Protein AF-A0A6C0LX83-F1 (afdb_monomer_lite)

Sequence (212 aa):
MYFLPLCGLIFYNLIQHELELRYDKKISNNYSSGIHIIFTIIIYILNNYNNELADNLFILNSTGYFINDLLFLIKNREIKLIKIILVYHHLFSTIYIINKPNNGYVPAVLFWAEISNIPSNVVYHYIKTPNKTSFQRNIQSFCEKIQFAVYSVLRIFYITYLSYNEYNLDKTLLQEKLFMTLYPLIAMGWLYSYVLLKKNCMSKYNDTVKCD

Structure (mmCIF, N/CA/C/O backbone):
data_AF-A0A6C0LX83-F1
#
_entry.id   AF-A0A6C0LX83-F1
#
loop_
_atom_site.group_PDB
_atom_site.id
_atom_site.type_symbol
_atom_site.label_atom_id
_atom_site.label_alt_id
_atom_site.label_comp_id
_atom_site.label_asym_id
_atom_site.label_entity_id
_atom_site.label_seq_id
_atom_site.pdbx_PDB_ins_code
_atom_site.Cartn_x
_atom_site.Cartn_y
_atom_site.Cartn_z
_atom_site.occupancy
_atom_site.B_iso_or_equiv
_atom_site.auth_seq_id
_atom_site.auth_comp_id
_atom_site.auth_asym_id
_atom_site.auth_atom_id
_atom_site.pdbx_PDB_model_num
ATOM 1 N N . MET A 1 1 ? 20.759 -2.978 -4.962 1.00 64.19 1 MET A N 1
ATOM 2 C CA . MET A 1 1 ? 19.289 -3.005 -4.784 1.00 64.19 1 MET A CA 1
ATOM 3 C C . MET A 1 1 ? 18.827 -3.914 -3.633 1.00 64.19 1 MET A C 1
ATOM 5 O O . MET A 1 1 ? 18.064 -3.442 -2.805 1.00 64.19 1 MET A O 1
ATOM 9 N N . TYR A 1 2 ? 19.314 -5.159 -3.491 1.00 74.44 2 TYR A N 1
ATOM 10 C CA . TYR A 1 2 ? 18.815 -6.128 -2.484 1.00 74.44 2 TYR A CA 1
ATOM 11 C C . TYR A 1 2 ? 18.916 -5.728 -0.999 1.00 74.44 2 TYR A C 1
ATOM 13 O O . TYR A 1 2 ? 18.180 -6.269 -0.181 1.00 74.44 2 TYR A O 1
ATOM 21 N N . PHE A 1 3 ? 19.781 -4.776 -0.636 1.00 91.62 3 PHE A N 1
ATOM 22 C CA . PHE A 1 3 ? 19.856 -4.259 0.737 1.00 91.62 3 PHE A CA 1
ATOM 23 C C . PHE A 1 3 ? 18.770 -3.219 1.061 1.00 91.62 3 PHE A C 1
ATOM 25 O O . PHE A 1 3 ? 18.476 -3.000 2.233 1.00 91.62 3 PHE A O 1
ATOM 32 N N . LEU A 1 4 ? 18.139 -2.599 0.054 1.00 95.00 4 LEU A N 1
ATOM 33 C CA . LEU A 1 4 ? 17.145 -1.539 0.268 1.00 95.00 4 LEU A CA 1
ATOM 34 C C . LEU A 1 4 ? 15.907 -2.018 1.044 1.00 95.00 4 LEU A C 1
ATOM 36 O O . LEU A 1 4 ? 15.524 -1.317 1.982 1.00 95.00 4 LEU A O 1
ATOM 40 N N . PRO A 1 5 ? 15.320 -3.201 0.756 1.00 95.69 5 PRO A N 1
ATOM 41 C CA . PRO A 1 5 ? 14.221 -3.724 1.565 1.00 95.69 5 PRO A CA 1
ATOM 42 C C . PRO A 1 5 ? 14.598 -3.942 3.032 1.00 95.69 5 PRO A C 1
ATOM 44 O O . PRO A 1 5 ? 13.785 -3.684 3.915 1.00 95.69 5 PRO A O 1
ATOM 47 N N . LEU A 1 6 ? 15.838 -4.364 3.314 1.00 95.62 6 LEU A N 1
ATOM 48 C CA . LEU A 1 6 ? 16.320 -4.549 4.686 1.00 95.62 6 LEU A CA 1
ATOM 49 C C . LEU A 1 6 ? 16.471 -3.206 5.414 1.00 95.62 6 LEU A C 1
ATOM 51 O O . LEU A 1 6 ? 16.029 -3.078 6.553 1.00 95.62 6 LEU A O 1
ATOM 55 N N . CYS A 1 7 ? 17.038 -2.192 4.757 1.00 97.12 7 CYS A N 1
ATOM 56 C CA . CYS A 1 7 ? 17.113 -0.840 5.316 1.00 97.12 7 CYS A CA 1
ATOM 57 C C . CYS A 1 7 ? 15.716 -0.265 5.584 1.00 97.12 7 CYS A C 1
ATOM 59 O O . CYS A 1 7 ? 15.471 0.289 6.655 1.00 97.12 7 CYS A O 1
ATOM 61 N N . GLY A 1 8 ? 14.787 -0.447 4.642 1.00 97.50 8 GLY A N 1
ATOM 62 C CA . GLY A 1 8 ? 13.391 -0.053 4.804 1.00 97.50 8 GLY A CA 1
ATOM 63 C C . GLY A 1 8 ? 12.722 -0.771 5.975 1.00 97.50 8 GLY A C 1
ATOM 64 O O . GLY A 1 8 ? 12.038 -0.141 6.775 1.00 97.50 8 GLY A O 1
ATOM 65 N N . LEU A 1 9 ? 12.963 -2.075 6.131 1.00 97.06 9 LEU A N 1
ATOM 66 C CA . LEU A 1 9 ? 12.453 -2.852 7.259 1.00 97.06 9 LEU A CA 1
ATOM 67 C C . LEU A 1 9 ? 12.973 -2.320 8.601 1.00 97.06 9 LEU A C 1
ATOM 69 O O . LEU A 1 9 ? 12.205 -2.209 9.555 1.00 97.06 9 LEU A O 1
ATOM 73 N N . ILE A 1 10 ? 14.265 -1.998 8.699 1.00 97.56 10 ILE A N 1
ATOM 74 C CA . ILE A 1 10 ? 14.845 -1.416 9.919 1.00 97.56 10 ILE A CA 1
ATOM 75 C C . ILE A 1 10 ? 14.173 -0.073 10.222 1.00 97.56 10 ILE A C 1
ATOM 77 O O . ILE A 1 10 ? 13.733 0.150 11.348 1.00 97.56 10 ILE A O 1
ATOM 81 N N . PHE A 1 11 ? 14.028 0.785 9.212 1.00 97.81 11 PHE A N 1
ATOM 82 C CA . PHE A 1 11 ? 13.366 2.081 9.342 1.00 97.81 11 PHE A CA 1
ATOM 83 C C . PHE A 1 11 ? 11.922 1.955 9.857 1.00 97.81 11 PHE A C 1
ATOM 85 O O . PHE A 1 11 ? 11.560 2.601 10.842 1.00 97.81 11 PHE A O 1
ATOM 92 N N . TYR A 1 12 ? 11.115 1.075 9.259 1.00 97.94 12 TYR A N 1
ATOM 93 C CA . TYR A 1 12 ? 9.731 0.865 9.690 1.00 97.94 12 TYR A CA 1
ATOM 94 C C . TYR A 1 12 ? 9.610 0.184 11.054 1.00 97.94 12 TYR A C 1
ATOM 96 O O . TYR A 1 12 ? 8.682 0.503 11.795 1.00 97.94 12 TYR A O 1
ATOM 104 N N . ASN A 1 13 ? 10.549 -0.686 11.437 1.00 9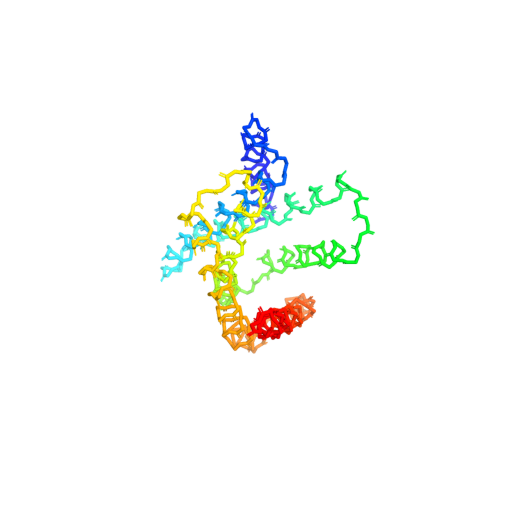6.44 13 ASN A N 1
ATOM 105 C CA . ASN A 1 13 ? 10.589 -1.231 12.796 1.00 96.44 13 ASN A CA 1
ATOM 106 C C . ASN A 1 13 ? 10.863 -0.143 13.842 1.00 96.44 13 ASN A C 1
ATOM 108 O O . ASN A 1 13 ? 10.233 -0.153 14.897 1.00 96.44 13 ASN A O 1
ATOM 112 N N . LEU A 1 14 ? 11.769 0.800 13.557 1.00 97.44 14 LEU A N 1
ATOM 113 C CA . LEU A 1 14 ? 12.042 1.930 14.452 1.00 97.44 14 LEU A CA 1
ATOM 114 C C . LEU A 1 14 ? 10.813 2.836 14.589 1.00 97.44 14 LEU A C 1
ATOM 116 O O . LEU A 1 14 ? 10.419 3.160 15.707 1.00 97.44 14 LEU A O 1
ATOM 120 N N . ILE A 1 15 ? 10.157 3.175 13.472 1.00 97.50 15 ILE A N 1
ATOM 121 C CA . ILE A 1 15 ? 8.888 3.922 13.490 1.00 97.50 15 ILE A CA 1
ATOM 122 C C . ILE A 1 15 ? 7.840 3.182 14.322 1.00 97.50 15 ILE A C 1
ATOM 124 O O . ILE A 1 15 ? 7.205 3.778 15.189 1.00 97.50 15 ILE A O 1
ATOM 128 N N . GLN A 1 16 ? 7.657 1.884 14.072 1.00 95.88 16 GLN A N 1
ATOM 129 C CA . GLN A 1 16 ? 6.672 1.076 14.782 1.00 95.88 16 GLN A CA 1
ATOM 130 C C . GLN A 1 16 ? 6.959 1.053 16.286 1.00 95.88 16 GLN A C 1
ATOM 132 O O . GLN A 1 16 ? 6.031 1.221 17.075 1.00 95.88 16 GLN A O 1
ATOM 137 N N . HIS A 1 17 ? 8.224 0.890 16.681 1.00 95.94 17 HIS A N 1
ATOM 138 C CA . HIS A 1 17 ? 8.638 0.922 18.080 1.00 95.94 17 HIS A CA 1
ATOM 139 C C . HIS A 1 17 ? 8.261 2.251 18.744 1.00 95.94 17 HIS A C 1
ATOM 141 O O . HIS A 1 17 ? 7.565 2.246 19.756 1.00 95.94 17 HIS A O 1
ATOM 147 N N . GLU A 1 18 ? 8.626 3.381 18.134 1.00 97.75 18 GLU A N 1
ATOM 148 C CA . GLU A 1 18 ? 8.305 4.717 18.652 1.00 97.75 18 GLU A CA 1
ATOM 149 C C . GLU A 1 18 ? 6.796 4.974 18.765 1.00 97.75 18 GLU A C 1
ATOM 151 O O . GLU A 1 18 ? 6.327 5.600 19.721 1.00 97.75 18 GLU A O 1
ATOM 156 N N . LEU A 1 19 ? 6.006 4.476 17.810 1.00 97.00 19 LEU A N 1
ATOM 157 C CA . LEU A 1 19 ? 4.549 4.591 17.851 1.00 97.00 19 LEU A CA 1
ATOM 158 C C . LEU A 1 19 ? 3.943 3.727 18.965 1.00 97.00 19 LEU A C 1
ATOM 160 O O . LEU A 1 19 ? 3.051 4.189 19.675 1.00 97.00 19 LEU A O 1
ATOM 164 N N . GLU A 1 20 ? 4.423 2.495 19.150 1.00 95.75 20 GLU A N 1
ATOM 165 C CA . GLU A 1 20 ? 3.966 1.579 20.207 1.00 95.75 20 GLU A CA 1
ATOM 166 C C . GLU A 1 20 ? 4.310 2.051 21.627 1.00 95.75 20 GLU A C 1
ATOM 168 O O . GLU A 1 20 ? 3.631 1.648 22.570 1.00 95.75 20 GLU A O 1
ATOM 173 N N . LEU A 1 21 ? 5.285 2.952 21.800 1.00 96.88 21 LEU A N 1
ATOM 174 C CA . LEU A 1 21 ? 5.527 3.617 23.089 1.00 96.88 21 LEU A CA 1
ATOM 175 C C . LEU A 1 21 ? 4.397 4.583 23.488 1.00 96.88 21 LEU A C 1
ATOM 177 O O . LEU A 1 21 ? 4.271 4.927 24.662 1.00 96.88 21 LEU A O 1
ATOM 181 N N . ARG A 1 22 ? 3.592 5.051 22.524 1.00 96.06 22 ARG A N 1
ATOM 182 C CA . ARG A 1 22 ? 2.597 6.124 22.722 1.00 96.06 22 ARG A CA 1
ATOM 183 C C . ARG A 1 22 ? 1.162 5.682 22.470 1.00 96.06 22 ARG A C 1
ATOM 185 O O . ARG A 1 22 ? 0.237 6.264 23.032 1.00 96.06 22 ARG A O 1
ATOM 192 N N . TYR A 1 23 ? 0.972 4.689 21.610 1.00 94.88 23 TYR A N 1
ATOM 193 C CA . TYR A 1 23 ? -0.334 4.249 21.143 1.00 94.88 23 TYR A CA 1
ATOM 194 C C . TYR A 1 23 ? -0.474 2.731 21.232 1.00 94.88 23 TYR A C 1
ATOM 196 O O . TYR A 1 23 ? 0.506 1.987 21.264 1.00 94.88 23 TYR A O 1
ATOM 204 N N . ASP A 1 24 ? -1.719 2.253 21.246 1.00 93.31 24 ASP A N 1
ATOM 205 C CA . ASP A 1 24 ? -1.968 0.821 21.143 1.00 93.31 24 ASP A CA 1
ATOM 206 C C . ASP A 1 24 ? -1.508 0.272 19.782 1.00 93.31 24 ASP A C 1
ATOM 208 O O . ASP A 1 24 ? -1.503 0.973 18.770 1.00 93.31 24 ASP A O 1
ATOM 212 N N . LYS A 1 25 ? -1.193 -1.028 19.740 1.00 91.69 25 LYS A N 1
ATOM 213 C CA . LYS A 1 25 ? -0.665 -1.708 18.544 1.00 91.69 25 LYS A CA 1
ATOM 214 C C . LYS A 1 25 ? -1.488 -1.469 17.275 1.00 91.69 25 LYS A C 1
ATOM 216 O O . LYS A 1 25 ? -0.933 -1.400 16.182 1.00 91.69 25 LYS A O 1
ATOM 221 N N . LYS A 1 26 ? -2.817 -1.382 17.391 1.00 90.69 26 LYS A N 1
ATOM 222 C CA . LYS A 1 26 ? -3.717 -1.215 16.243 1.00 90.69 26 LYS A CA 1
ATOM 223 C C . LYS A 1 26 ? -3.655 0.209 15.697 1.00 90.69 26 LYS A C 1
ATOM 225 O O . LYS A 1 26 ? -3.685 0.371 14.480 1.00 90.69 26 LYS A O 1
ATOM 230 N N . ILE A 1 27 ? -3.582 1.212 16.568 1.00 93.62 27 ILE A N 1
ATOM 231 C CA . ILE A 1 27 ? -3.375 2.611 16.177 1.00 93.62 27 ILE A CA 1
ATOM 232 C C . ILE A 1 27 ? -1.961 2.823 15.638 1.00 93.62 27 ILE A C 1
ATOM 234 O O . ILE A 1 27 ? -1.816 3.452 14.591 1.00 93.62 27 ILE A O 1
ATOM 238 N N . SER A 1 28 ? -0.942 2.243 16.277 1.00 95.25 28 SER A N 1
ATOM 239 C CA . SER A 1 28 ? 0.444 2.310 15.802 1.00 95.25 28 SER A CA 1
ATOM 240 C C . SER A 1 28 ? 0.574 1.773 14.380 1.00 95.25 28 SER A C 1
ATOM 242 O O . SER A 1 28 ? 1.141 2.453 13.531 1.00 95.25 28 SER A O 1
ATOM 244 N N . ASN A 1 29 ? -0.053 0.631 14.067 1.00 93.12 29 ASN A N 1
ATOM 245 C CA . ASN A 1 29 ? -0.040 0.100 12.701 1.00 93.12 29 ASN A CA 1
ATOM 246 C C . ASN A 1 29 ? -0.721 1.042 11.691 1.00 93.12 29 ASN A C 1
ATOM 248 O O . ASN A 1 29 ? -0.227 1.240 10.585 1.00 93.12 29 ASN A O 1
ATOM 252 N N . ASN A 1 30 ? -1.839 1.666 12.078 1.00 95.25 30 ASN A N 1
ATOM 253 C CA . ASN A 1 30 ? -2.538 2.636 11.230 1.00 95.25 30 ASN A CA 1
ATOM 254 C C . ASN A 1 30 ? -1.693 3.894 10.967 1.00 95.25 30 ASN A C 1
ATOM 256 O O . ASN A 1 30 ? -1.693 4.416 9.856 1.00 95.25 30 ASN A O 1
ATOM 260 N N . TYR A 1 31 ? -0.953 4.380 11.965 1.00 96.88 31 TYR A N 1
ATOM 261 C CA . TYR A 1 31 ? -0.032 5.504 11.783 1.00 96.88 31 TYR A CA 1
ATOM 262 C C . TYR A 1 31 ? 1.205 5.131 10.969 1.00 96.88 31 TYR A C 1
ATOM 264 O O . TYR A 1 31 ? 1.610 5.920 10.122 1.00 96.88 31 TYR A O 1
ATOM 272 N N . SER A 1 32 ? 1.752 3.930 11.155 1.00 97.25 32 SER A N 1
ATOM 273 C CA . SER A 1 32 ? 2.829 3.395 10.316 1.00 97.25 32 SER A CA 1
ATOM 274 C C . SER A 1 32 ? 2.404 3.342 8.840 1.00 97.25 32 SER A C 1
ATOM 276 O O . SER A 1 32 ? 3.100 3.872 7.975 1.00 97.25 32 SER A O 1
ATOM 278 N N . SER A 1 33 ? 1.188 2.849 8.562 1.00 96.69 33 SER A N 1
ATOM 279 C CA . SER A 1 33 ? 0.564 2.927 7.232 1.00 96.69 33 SER A CA 1
ATOM 280 C C . SER A 1 33 ? 0.423 4.371 6.735 1.00 96.69 33 SER A C 1
ATOM 282 O O . SER A 1 33 ? 0.752 4.668 5.590 1.00 96.69 33 SER A O 1
ATOM 284 N N . GLY A 1 34 ? -0.020 5.297 7.590 1.00 97.69 34 GLY A N 1
ATOM 285 C CA . GLY A 1 34 ? -0.110 6.719 7.249 1.00 97.69 34 GLY A CA 1
ATOM 286 C C . GLY A 1 34 ? 1.235 7.338 6.852 1.00 97.69 34 GLY A C 1
ATOM 287 O O . GLY A 1 34 ? 1.298 8.075 5.870 1.00 97.69 34 GLY A O 1
ATOM 288 N N . ILE A 1 35 ? 2.314 7.006 7.565 1.00 97.94 35 ILE A N 1
ATOM 289 C CA . ILE A 1 35 ? 3.679 7.453 7.248 1.00 97.94 35 ILE A CA 1
ATOM 290 C C . ILE A 1 35 ? 4.127 6.899 5.889 1.00 97.94 35 ILE A C 1
ATOM 292 O O . ILE A 1 35 ? 4.657 7.652 5.072 1.00 97.94 35 ILE A O 1
ATOM 296 N N . HIS A 1 36 ? 3.834 5.626 5.602 1.00 98.06 36 HIS A N 1
ATOM 297 C CA . HIS A 1 36 ? 4.089 5.020 4.291 1.00 98.06 36 HIS A CA 1
ATOM 298 C C . HIS A 1 36 ? 3.372 5.736 3.149 1.00 98.06 36 HIS A C 1
ATOM 300 O O . HIS A 1 36 ? 3.996 6.024 2.123 1.00 98.06 36 HIS A O 1
ATOM 306 N N . ILE A 1 37 ? 2.097 6.092 3.331 1.00 97.75 37 ILE A N 1
ATOM 307 C CA . ILE A 1 37 ? 1.343 6.873 2.341 1.00 97.75 37 ILE A CA 1
ATOM 308 C C . ILE A 1 37 ? 2.013 8.234 2.107 1.00 97.75 37 ILE A C 1
ATOM 310 O O . ILE A 1 37 ? 2.227 8.621 0.957 1.00 97.75 37 ILE A O 1
ATOM 314 N N . ILE A 1 38 ? 2.377 8.947 3.179 1.00 97.62 38 ILE A N 1
ATOM 315 C CA . ILE A 1 38 ? 3.014 10.270 3.087 1.00 97.62 38 ILE A CA 1
ATOM 316 C C . ILE A 1 38 ? 4.335 10.180 2.318 1.00 97.62 38 ILE A C 1
ATOM 318 O O . ILE A 1 38 ? 4.542 10.947 1.375 1.00 97.62 38 ILE A O 1
ATOM 322 N N . PHE A 1 39 ? 5.207 9.229 2.661 1.00 97.25 39 PHE A N 1
ATOM 323 C CA . PHE A 1 39 ? 6.465 9.054 1.939 1.00 97.25 39 PHE A CA 1
ATOM 324 C C . PHE A 1 39 ? 6.248 8.627 0.492 1.00 97.25 39 PHE A C 1
ATOM 326 O O . PHE A 1 39 ? 6.919 9.161 -0.384 1.00 97.25 39 PHE A O 1
ATOM 333 N N . THR A 1 40 ? 5.281 7.754 0.208 1.00 96.62 40 THR A N 1
ATOM 334 C CA . THR A 1 40 ? 4.945 7.368 -1.171 1.00 96.62 40 THR A CA 1
ATOM 335 C C . THR A 1 40 ? 4.545 8.585 -2.006 1.00 96.62 40 THR A C 1
ATOM 337 O O . THR A 1 40 ? 5.012 8.732 -3.135 1.00 96.62 40 THR A O 1
ATOM 340 N N . ILE A 1 41 ? 3.739 9.495 -1.448 1.00 95.56 41 ILE A N 1
ATOM 341 C CA . ILE A 1 41 ? 3.333 10.739 -2.118 1.00 95.56 41 ILE A CA 1
ATOM 342 C C . ILE A 1 41 ? 4.538 11.645 -2.374 1.00 95.56 41 ILE A C 1
ATOM 344 O O . ILE A 1 41 ? 4.728 12.101 -3.501 1.00 95.56 41 ILE A O 1
ATOM 348 N N . ILE A 1 42 ? 5.367 11.880 -1.353 1.00 94.31 42 ILE A N 1
ATOM 349 C CA . ILE A 1 42 ? 6.562 12.728 -1.470 1.00 94.31 42 ILE A CA 1
ATOM 350 C C . ILE A 1 42 ? 7.519 12.156 -2.519 1.00 94.31 42 ILE A C 1
ATOM 352 O O . ILE A 1 42 ? 7.937 12.871 -3.426 1.00 94.31 42 ILE A O 1
ATOM 356 N N . ILE A 1 43 ? 7.829 10.861 -2.432 1.00 94.69 43 ILE A N 1
ATOM 357 C CA . ILE A 1 43 ? 8.743 10.181 -3.352 1.00 94.69 43 ILE A CA 1
ATOM 358 C C . ILE A 1 43 ? 8.209 10.243 -4.781 1.00 94.69 43 ILE A C 1
ATOM 360 O O . ILE A 1 43 ? 8.973 10.554 -5.686 1.00 94.69 43 ILE A O 1
ATOM 364 N N . TYR A 1 44 ? 6.913 10.003 -4.999 1.00 92.94 44 TYR A N 1
ATOM 365 C CA . TYR A 1 44 ? 6.328 10.062 -6.338 1.00 92.94 44 TYR A CA 1
ATOM 366 C C . TYR A 1 44 ? 6.424 11.465 -6.954 1.00 92.94 44 TYR A C 1
ATOM 368 O O . TYR A 1 44 ? 6.813 11.599 -8.112 1.00 92.94 44 TYR A O 1
ATOM 376 N N . ILE A 1 45 ? 6.154 12.518 -6.173 1.00 90.19 45 ILE A N 1
ATOM 377 C CA . ILE A 1 45 ? 6.307 13.912 -6.625 1.00 90.19 45 ILE A CA 1
ATOM 378 C C . ILE A 1 45 ? 7.770 14.212 -6.989 1.00 90.19 45 ILE A C 1
ATOM 380 O O . ILE A 1 45 ? 8.027 14.861 -8.003 1.00 90.19 45 ILE A O 1
ATOM 384 N N . LEU A 1 46 ? 8.726 13.706 -6.202 1.00 85.75 46 LEU A N 1
ATOM 385 C CA . LEU A 1 46 ? 10.162 13.828 -6.478 1.00 85.75 46 LEU A CA 1
ATOM 386 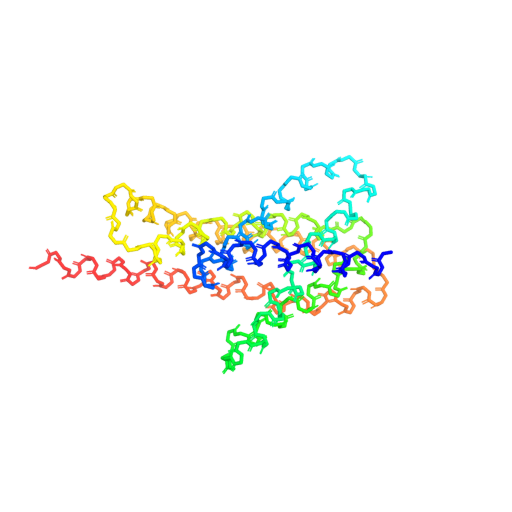C C . LEU A 1 46 ? 10.622 12.967 -7.670 1.00 85.75 46 LEU A C 1
ATOM 388 O O . LEU A 1 46 ? 11.609 13.307 -8.319 1.00 85.75 46 LEU A O 1
ATOM 392 N N . ASN A 1 47 ? 9.924 11.871 -7.982 1.00 78.44 47 ASN A N 1
ATOM 393 C CA . ASN A 1 47 ? 10.296 10.943 -9.052 1.00 78.44 47 ASN A CA 1
ATOM 394 C C . ASN A 1 47 ? 9.910 11.429 -10.459 1.00 78.44 47 ASN A C 1
ATOM 396 O O . ASN A 1 47 ? 10.386 10.871 -11.442 1.00 78.44 47 ASN A O 1
ATOM 400 N N . ASN A 1 48 ? 9.131 12.509 -10.589 1.00 70.75 48 ASN A N 1
ATOM 401 C CA . ASN A 1 48 ? 8.840 13.133 -11.892 1.00 70.75 48 ASN A CA 1
ATOM 402 C C . ASN A 1 48 ? 10.103 13.583 -12.663 1.00 70.75 48 ASN A C 1
ATOM 404 O O . ASN A 1 48 ? 10.009 13.946 -13.832 1.00 70.75 48 ASN A O 1
ATOM 408 N N . TYR A 1 49 ? 11.281 13.534 -12.033 1.00 61.03 49 TYR A N 1
ATOM 409 C CA . TYR A 1 49 ? 12.578 13.845 -12.630 1.00 61.03 49 TYR A CA 1
ATOM 410 C C . TYR A 1 49 ? 13.409 12.602 -13.018 1.00 61.03 49 TYR A C 1
ATOM 412 O O . TYR A 1 49 ? 14.598 12.752 -13.284 1.00 61.03 49 TYR A O 1
ATOM 420 N N . ASN A 1 50 ? 12.822 11.390 -13.040 1.00 67.44 50 ASN A N 1
ATOM 421 C CA . ASN A 1 50 ? 13.499 10.117 -13.367 1.00 67.44 50 ASN A CA 1
ATOM 422 C C . ASN A 1 50 ? 14.832 9.937 -12.620 1.00 67.44 50 ASN A C 1
ATOM 424 O O . ASN A 1 50 ? 15.873 9.629 -13.202 1.00 67.44 50 ASN A O 1
ATOM 428 N N . ASN A 1 51 ? 14.802 10.179 -11.311 1.00 81.00 51 ASN A N 1
ATOM 429 C CA . ASN A 1 51 ? 15.992 10.173 -10.475 1.00 81.00 51 ASN A CA 1
ATOM 430 C C . ASN A 1 51 ? 16.187 8.789 -9.837 1.00 81.00 51 ASN A C 1
ATOM 432 O O . ASN A 1 51 ? 15.306 8.305 -9.128 1.00 81.00 51 ASN A O 1
ATOM 436 N N . GLU A 1 52 ? 17.362 8.181 -10.024 1.00 89.44 52 GLU A N 1
ATOM 437 C CA . GLU A 1 52 ? 17.744 6.907 -9.393 1.00 89.44 52 GLU A CA 1
ATOM 438 C C . GLU A 1 52 ? 17.542 6.926 -7.866 1.00 89.44 52 GLU A C 1
ATOM 440 O O . GLU A 1 52 ? 17.101 5.940 -7.272 1.00 89.44 52 GLU A O 1
ATOM 445 N N . LEU A 1 53 ? 17.795 8.067 -7.216 1.00 90.88 53 LEU A N 1
ATOM 446 C CA . LEU A 1 53 ? 17.543 8.239 -5.786 1.00 90.88 53 LEU A CA 1
ATOM 447 C C . LEU A 1 53 ? 16.059 8.066 -5.445 1.00 90.88 53 LEU A C 1
ATOM 449 O O . LEU A 1 53 ? 15.737 7.416 -4.454 1.00 90.88 53 LEU A O 1
ATOM 453 N N . ALA A 1 54 ? 15.159 8.632 -6.250 1.00 91.00 54 ALA A N 1
ATOM 454 C CA . ALA A 1 54 ? 13.725 8.528 -6.015 1.00 91.00 54 ALA A CA 1
ATOM 455 C C . ALA A 1 54 ? 13.234 7.085 -6.208 1.00 91.00 54 ALA A C 1
ATOM 457 O O . ALA A 1 54 ? 12.421 6.617 -5.410 1.00 91.00 54 ALA A O 1
ATOM 458 N N . ASP A 1 55 ? 13.782 6.348 -7.179 1.00 91.12 55 ASP A N 1
ATOM 459 C CA . ASP A 1 55 ? 13.474 4.923 -7.354 1.00 91.12 55 ASP A CA 1
ATOM 460 C C . ASP A 1 55 ? 13.978 4.073 -6.176 1.00 91.12 55 ASP A C 1
ATOM 462 O O . ASP A 1 55 ? 13.245 3.250 -5.623 1.00 91.12 55 ASP A O 1
ATOM 466 N N . ASN A 1 56 ? 15.200 4.333 -5.703 1.00 93.94 56 ASN A N 1
ATOM 467 C CA . ASN A 1 56 ? 15.753 3.659 -4.529 1.00 93.94 56 ASN A CA 1
ATOM 468 C C . ASN A 1 56 ? 14.943 3.959 -3.257 1.00 93.94 56 ASN A C 1
ATOM 470 O O . ASN A 1 56 ? 14.676 3.046 -2.471 1.00 93.94 56 ASN A O 1
ATOM 474 N N . LEU A 1 57 ? 14.513 5.211 -3.062 1.00 94.94 57 LEU A N 1
ATOM 475 C CA . LEU A 1 57 ? 13.629 5.601 -1.960 1.00 94.94 57 LEU A CA 1
ATOM 476 C C . LEU A 1 57 ? 12.254 4.941 -2.084 1.00 94.94 57 LEU A C 1
ATOM 478 O O . LEU A 1 57 ? 11.709 4.493 -1.077 1.00 94.94 57 LEU A O 1
ATOM 482 N N . PHE A 1 58 ? 11.709 4.831 -3.298 1.00 95.06 58 PHE A N 1
ATOM 483 C CA . PHE A 1 58 ? 10.440 4.152 -3.559 1.00 95.06 58 PHE A CA 1
ATOM 484 C C . PHE A 1 58 ? 10.501 2.675 -3.159 1.00 95.06 58 PHE A C 1
ATOM 486 O O . PHE A 1 58 ? 9.616 2.193 -2.441 1.00 95.06 58 PHE A O 1
ATOM 493 N N . ILE A 1 59 ? 11.560 1.975 -3.581 1.00 95.50 59 ILE A N 1
ATOM 494 C CA . ILE A 1 59 ? 11.802 0.576 -3.217 1.00 95.50 59 ILE A CA 1
ATOM 495 C C . ILE A 1 59 ? 11.954 0.463 -1.701 1.00 95.50 59 ILE A C 1
ATOM 497 O O . ILE A 1 59 ? 11.242 -0.334 -1.091 1.00 95.50 59 ILE A O 1
ATOM 501 N N . LEU A 1 60 ? 12.821 1.272 -1.082 1.00 96.75 60 LEU A N 1
ATOM 502 C CA . LEU A 1 60 ? 13.070 1.254 0.364 1.00 96.75 60 LEU A CA 1
ATOM 503 C C . LEU A 1 60 ? 11.782 1.472 1.165 1.00 96.75 60 LEU A C 1
ATOM 505 O O . LEU A 1 60 ? 11.479 0.679 2.055 1.00 96.75 60 LEU A O 1
ATOM 509 N N . ASN A 1 61 ? 11.015 2.512 0.832 1.00 97.69 61 ASN A N 1
ATOM 510 C CA . ASN A 1 61 ? 9.790 2.869 1.537 1.00 97.69 61 ASN A CA 1
ATOM 511 C C . ASN A 1 61 ? 8.746 1.748 1.449 1.00 97.69 61 ASN A C 1
ATOM 513 O O . ASN A 1 61 ? 8.272 1.246 2.465 1.00 97.69 61 ASN A O 1
ATOM 517 N N . SER A 1 62 ? 8.438 1.313 0.228 1.00 97.38 62 SER A N 1
ATOM 518 C CA . SER A 1 62 ? 7.321 0.400 -0.021 1.00 97.38 62 SER A CA 1
ATOM 519 C C . SER A 1 62 ? 7.624 -1.020 0.441 1.00 97.38 62 SER A C 1
ATOM 521 O O . SER A 1 62 ? 6.830 -1.630 1.154 1.00 97.38 62 SER A O 1
ATOM 523 N N . THR A 1 63 ? 8.796 -1.548 0.078 1.00 97.69 63 THR A N 1
ATOM 524 C CA . THR A 1 63 ? 9.184 -2.911 0.470 1.00 97.69 63 THR A CA 1
ATOM 525 C C . THR A 1 63 ? 9.474 -3.000 1.964 1.00 97.69 63 THR A C 1
ATOM 527 O O . THR A 1 63 ? 9.088 -3.980 2.596 1.00 97.69 63 THR A O 1
ATOM 530 N N . GLY A 1 64 ? 10.069 -1.958 2.555 1.00 97.62 64 GLY A N 1
ATOM 531 C CA . GLY A 1 64 ? 10.293 -1.874 3.993 1.00 97.62 64 GLY A CA 1
ATOM 532 C C . GLY A 1 64 ? 8.994 -1.929 4.791 1.00 97.62 64 GLY A C 1
ATOM 533 O O . GLY A 1 64 ? 8.868 -2.751 5.700 1.00 97.62 64 GLY A O 1
ATOM 534 N N . TYR A 1 65 ? 8.010 -1.113 4.403 1.00 97.88 65 TYR A N 1
ATOM 535 C CA . TYR A 1 65 ? 6.681 -1.116 5.013 1.00 97.88 65 TYR A CA 1
ATOM 536 C C . TYR A 1 65 ? 5.983 -2.474 4.851 1.00 97.88 65 TYR A C 1
ATOM 538 O O . TYR A 1 65 ? 5.516 -3.045 5.835 1.00 97.88 65 TYR A O 1
ATOM 546 N N . PHE A 1 66 ? 5.961 -3.034 3.636 1.00 97.06 66 PHE A N 1
ATOM 547 C CA . PHE A 1 66 ? 5.295 -4.311 3.355 1.00 97.06 66 PHE A CA 1
ATOM 548 C C . PHE A 1 66 ? 5.893 -5.481 4.136 1.00 97.06 66 PHE A C 1
ATOM 550 O O . PHE A 1 66 ? 5.147 -6.303 4.666 1.00 97.06 66 PHE A O 1
ATOM 557 N N . ILE A 1 67 ? 7.223 -5.559 4.245 1.00 96.62 67 ILE A N 1
ATOM 558 C CA . ILE A 1 67 ? 7.879 -6.606 5.039 1.00 96.62 67 ILE A CA 1
ATOM 559 C C . ILE A 1 67 ? 7.588 -6.397 6.531 1.00 96.62 67 ILE A C 1
ATOM 561 O O . ILE A 1 67 ? 7.320 -7.368 7.240 1.00 96.62 67 ILE A O 1
ATOM 565 N N . ASN A 1 68 ? 7.594 -5.152 7.014 1.00 95.94 68 ASN A N 1
ATOM 566 C CA . ASN A 1 68 ? 7.274 -4.849 8.407 1.00 95.94 68 ASN A CA 1
ATOM 567 C C . ASN A 1 68 ? 5.833 -5.254 8.775 1.00 95.94 68 ASN A C 1
ATOM 569 O O . ASN A 1 68 ? 5.631 -5.951 9.771 1.00 95.94 68 ASN A O 1
ATOM 573 N N . ASP A 1 69 ? 4.843 -4.893 7.952 1.00 94.25 69 ASP A N 1
ATOM 574 C CA . ASP A 1 69 ? 3.439 -5.271 8.180 1.00 94.25 69 ASP A CA 1
ATOM 575 C C . ASP A 1 69 ? 3.240 -6.792 8.059 1.00 94.25 69 ASP A C 1
ATOM 577 O O . ASP A 1 69 ? 2.558 -7.409 8.880 1.00 94.25 69 ASP A O 1
ATOM 581 N N . LEU A 1 70 ? 3.935 -7.446 7.121 1.00 93.56 70 LEU A N 1
ATOM 582 C CA . LEU A 1 70 ? 3.948 -8.905 7.010 1.00 93.56 70 LEU A CA 1
ATOM 583 C C . LEU A 1 70 ? 4.441 -9.578 8.303 1.00 93.56 70 LEU A C 1
ATOM 585 O O . LEU A 1 70 ? 3.791 -10.495 8.815 1.00 93.56 70 LEU A O 1
ATOM 589 N N . LEU A 1 71 ? 5.567 -9.121 8.860 1.00 92.56 71 LEU A N 1
ATOM 590 C CA . LEU A 1 71 ? 6.101 -9.647 10.119 1.00 92.56 71 LEU A CA 1
ATOM 591 C C . LEU A 1 71 ? 5.149 -9.387 11.289 1.00 92.56 71 LEU A C 1
ATOM 593 O O . LEU A 1 71 ? 4.960 -10.269 12.131 1.00 92.56 71 LEU A O 1
ATOM 597 N N . PHE A 1 72 ? 4.509 -8.218 11.325 1.00 90.06 72 PHE A N 1
ATOM 598 C CA . PHE A 1 72 ? 3.490 -7.901 12.320 1.00 90.06 72 PHE A CA 1
ATOM 599 C C . PHE A 1 72 ? 2.295 -8.865 12.238 1.00 90.06 72 PHE A C 1
ATOM 601 O O . PHE A 1 72 ? 1.848 -9.389 13.266 1.00 90.06 72 PHE A O 1
ATOM 608 N N . LEU A 1 73 ? 1.796 -9.162 11.034 1.00 88.94 73 LEU A N 1
ATOM 609 C CA . LEU A 1 73 ? 0.699 -10.110 10.821 1.00 88.94 73 LEU A CA 1
ATOM 610 C C . LEU A 1 73 ? 1.074 -11.531 11.267 1.00 88.94 73 LEU A C 1
ATOM 612 O O . LEU A 1 73 ? 0.291 -12.169 11.978 1.00 88.94 73 LEU A O 1
ATOM 616 N N . ILE A 1 74 ? 2.273 -12.001 10.908 1.00 87.44 74 ILE A N 1
ATOM 617 C CA . ILE A 1 74 ? 2.777 -13.334 11.279 1.00 87.44 74 ILE A CA 1
ATOM 618 C C . ILE A 1 74 ? 2.968 -13.442 12.799 1.00 87.44 74 ILE A C 1
ATOM 620 O O . ILE A 1 74 ? 2.504 -14.405 13.416 1.00 87.44 74 ILE A O 1
ATOM 624 N N . LYS A 1 75 ? 3.600 -12.442 13.428 1.00 88.81 75 LYS A N 1
ATOM 625 C CA . LYS A 1 75 ? 3.874 -12.423 14.875 1.00 88.81 75 LYS A CA 1
ATOM 626 C C . LYS A 1 75 ? 2.594 -12.479 15.705 1.00 88.81 75 LYS A C 1
ATOM 628 O O . LYS A 1 75 ? 2.574 -13.127 16.749 1.00 88.81 75 LYS A O 1
ATOM 633 N N . ASN A 1 76 ? 1.523 -11.848 15.229 1.00 84.50 76 ASN A N 1
ATOM 634 C CA . ASN A 1 76 ? 0.241 -11.805 15.929 1.00 84.50 76 ASN A CA 1
ATOM 635 C C . ASN A 1 76 ? -0.685 -13.008 15.628 1.00 84.50 76 ASN A C 1
ATOM 637 O O . ASN A 1 76 ? -1.800 -13.034 16.139 1.00 84.50 76 ASN A O 1
ATOM 641 N N . ARG A 1 77 ? -0.239 -14.004 14.838 1.00 74.56 77 ARG A N 1
ATOM 642 C CA . ARG A 1 77 ? -0.806 -15.370 14.677 1.00 74.56 77 ARG A CA 1
ATOM 643 C C . ARG A 1 77 ? -2.323 -15.515 14.458 1.00 74.56 77 ARG A C 1
ATOM 645 O O . ARG A 1 77 ? -2.884 -16.586 14.673 1.00 74.56 77 ARG A O 1
ATOM 652 N N . GLU A 1 78 ? -3.016 -14.490 13.985 1.00 70.25 78 GLU A N 1
ATOM 653 C CA . GLU A 1 78 ? -4.438 -14.616 13.654 1.00 70.25 78 GLU A CA 1
ATOM 654 C C . GLU A 1 78 ? -4.604 -15.152 12.225 1.00 70.25 78 GLU A C 1
ATOM 656 O O . GLU A 1 78 ? -4.537 -14.400 11.251 1.00 70.25 78 GLU A O 1
ATOM 661 N N . ILE A 1 79 ? -4.855 -16.453 12.086 1.00 74.38 79 ILE A N 1
ATOM 662 C CA . ILE A 1 79 ? -5.092 -17.088 10.783 1.00 74.38 79 ILE A CA 1
ATOM 663 C C . ILE A 1 79 ? -6.549 -16.845 10.369 1.00 74.38 79 ILE A C 1
ATOM 665 O O . ILE A 1 79 ? -7.444 -17.645 10.623 1.00 74.38 79 ILE A O 1
ATOM 669 N N . LYS A 1 80 ? -6.798 -15.689 9.752 1.00 86.94 80 LYS A N 1
ATOM 670 C CA . LYS A 1 80 ? -8.062 -15.368 9.071 1.00 86.94 80 LYS A CA 1
ATOM 671 C C . LYS A 1 80 ? -7.788 -15.225 7.580 1.00 86.94 80 LYS A C 1
ATOM 673 O O . LYS A 1 80 ? -6.745 -14.691 7.212 1.00 86.94 80 LYS A O 1
ATOM 678 N N . LEU A 1 81 ? -8.741 -15.614 6.730 1.00 85.75 81 LEU A N 1
ATOM 679 C CA . LEU A 1 81 ? -8.602 -15.529 5.267 1.00 85.75 81 LEU A CA 1
ATOM 680 C C . LEU A 1 81 ? -8.131 -14.141 4.802 1.00 85.75 81 LEU A C 1
ATOM 682 O O . LEU A 1 81 ? -7.209 -14.039 4.002 1.00 85.75 81 LEU A O 1
ATOM 686 N N . ILE A 1 82 ? -8.688 -13.071 5.378 1.00 83.25 82 ILE A N 1
ATOM 687 C CA . ILE A 1 82 ? -8.282 -11.696 5.056 1.00 83.25 82 ILE A CA 1
ATOM 688 C C . ILE A 1 82 ? -6.798 -11.425 5.347 1.00 83.25 82 ILE A C 1
ATOM 690 O O . ILE A 1 82 ? -6.143 -10.728 4.584 1.00 83.25 82 ILE A O 1
ATOM 694 N N . LYS A 1 83 ? -6.242 -12.012 6.413 1.00 85.50 83 LYS A N 1
ATOM 695 C CA . LYS A 1 83 ? -4.827 -11.861 6.774 1.00 85.50 83 LYS A CA 1
ATOM 696 C C . LYS A 1 83 ? -3.918 -12.662 5.849 1.00 85.50 83 LYS A C 1
ATOM 698 O O . LYS A 1 83 ? -2.841 -12.187 5.522 1.00 85.50 83 LYS A O 1
ATOM 703 N N . ILE A 1 84 ? -4.370 -13.825 5.375 1.00 88.62 84 ILE A N 1
ATOM 704 C CA . ILE A 1 84 ? -3.657 -14.604 4.350 1.00 88.62 84 ILE A CA 1
ATOM 705 C C . ILE A 1 84 ? -3.596 -13.817 3.035 1.00 88.62 84 ILE A C 1
ATOM 707 O O . ILE A 1 84 ? -2.536 -13.729 2.424 1.00 88.62 84 ILE A O 1
ATOM 711 N N . ILE A 1 85 ? -4.709 -13.196 2.631 1.00 88.75 85 ILE A N 1
ATOM 712 C CA . ILE A 1 85 ? -4.757 -12.339 1.438 1.00 88.75 85 ILE A CA 1
ATOM 713 C C . ILE A 1 85 ? -3.806 -11.143 1.589 1.00 88.75 85 ILE A C 1
ATOM 715 O O . ILE A 1 85 ? -3.087 -10.825 0.649 1.00 88.75 85 ILE A O 1
ATOM 719 N N . LEU A 1 86 ? -3.754 -10.512 2.766 1.00 88.56 86 LEU A N 1
ATOM 720 C CA . LEU A 1 86 ? -2.817 -9.414 3.037 1.00 88.56 86 LEU A CA 1
ATOM 721 C C . LEU A 1 86 ? -1.351 -9.868 3.000 1.00 88.56 86 LEU A C 1
ATOM 723 O O . LEU A 1 86 ? -0.519 -9.197 2.398 1.00 88.56 86 LEU A O 1
ATOM 727 N N . VAL A 1 87 ? -1.037 -11.032 3.577 1.00 91.44 87 VAL A N 1
ATOM 728 C CA . VAL A 1 87 ? 0.299 -11.645 3.492 1.00 91.44 87 VAL A CA 1
ATOM 729 C C . VAL A 1 87 ? 0.693 -11.884 2.035 1.00 91.44 87 VAL A C 1
ATOM 731 O O . VAL A 1 87 ? 1.788 -11.500 1.628 1.00 91.44 87 VAL A O 1
ATOM 734 N N . TYR A 1 88 ? -0.208 -12.466 1.239 1.00 93.19 88 TYR A N 1
ATOM 735 C CA . TYR A 1 88 ? -0.006 -12.674 -0.194 1.00 93.19 88 TYR A CA 1
ATOM 736 C C . TYR A 1 88 ? 0.243 -11.343 -0.916 1.00 93.19 88 TYR A C 1
ATOM 738 O O . TYR A 1 88 ? 1.229 -11.203 -1.636 1.00 93.19 88 TYR A O 1
ATOM 746 N N . HIS A 1 89 ? -0.618 -10.351 -0.672 1.00 91.75 89 HIS A N 1
ATOM 747 C CA . HIS A 1 89 ? -0.519 -9.019 -1.255 1.00 91.75 89 HIS A CA 1
ATOM 748 C C . HIS A 1 89 ? 0.846 -8.381 -0.979 1.00 91.75 89 HIS A C 1
ATOM 750 O O . HIS A 1 89 ? 1.525 -7.973 -1.921 1.00 91.75 89 HIS A O 1
ATOM 756 N N . HIS A 1 90 ? 1.278 -8.335 0.283 1.00 94.19 90 HIS A N 1
ATOM 757 C CA . HIS A 1 90 ? 2.549 -7.716 0.653 1.00 94.19 90 HIS A CA 1
ATOM 758 C C . HIS A 1 90 ? 3.756 -8.498 0.137 1.00 94.19 90 HIS A C 1
ATOM 760 O O . HIS A 1 90 ? 4.691 -7.883 -0.376 1.00 94.19 90 HIS A O 1
ATOM 766 N N . LEU A 1 91 ? 3.733 -9.832 0.189 1.00 95.56 91 LEU A N 1
ATOM 767 C CA . LEU A 1 91 ? 4.842 -10.657 -0.288 1.00 95.56 91 LEU A CA 1
ATOM 768 C C . LEU A 1 91 ? 5.069 -10.495 -1.797 1.00 95.56 91 LEU A C 1
ATOM 770 O O . LEU A 1 91 ? 6.171 -10.144 -2.218 1.00 95.56 91 LEU A O 1
ATOM 774 N N . PHE A 1 92 ? 4.035 -10.706 -2.614 1.00 95.56 92 PHE A N 1
ATOM 775 C CA . PHE A 1 92 ? 4.181 -10.652 -4.071 1.00 95.56 92 PHE A CA 1
ATOM 776 C C . PHE A 1 92 ? 4.379 -9.224 -4.587 1.00 95.56 92 PHE A C 1
ATOM 778 O O . PHE A 1 92 ? 5.190 -9.023 -5.492 1.00 95.56 92 PHE A O 1
ATOM 785 N N . SER A 1 93 ? 3.758 -8.218 -3.957 1.00 95.44 93 SER A N 1
ATOM 786 C CA . SER A 1 93 ? 4.051 -6.812 -4.281 1.00 95.44 93 SER A CA 1
ATOM 787 C C . SER A 1 93 ? 5.510 -6.465 -3.993 1.00 95.44 93 SER A C 1
ATOM 789 O O . SER A 1 93 ? 6.149 -5.815 -4.812 1.00 95.44 93 SER A O 1
ATOM 791 N N . THR A 1 94 ? 6.066 -6.936 -2.871 1.00 96.38 94 THR A N 1
ATOM 792 C CA . THR A 1 94 ? 7.481 -6.716 -2.524 1.00 96.38 94 THR A CA 1
ATOM 793 C C . THR A 1 94 ? 8.401 -7.330 -3.576 1.00 96.38 94 THR A C 1
ATOM 795 O O . THR A 1 94 ? 9.282 -6.645 -4.093 1.00 96.38 94 THR A O 1
ATOM 798 N N . ILE A 1 95 ? 8.182 -8.602 -3.929 1.00 96.06 95 ILE A N 1
ATOM 799 C CA . ILE A 1 95 ? 9.008 -9.299 -4.925 1.00 96.06 95 ILE A CA 1
ATOM 800 C C . ILE A 1 95 ? 8.928 -8.585 -6.279 1.00 96.06 95 ILE A C 1
ATOM 802 O O . ILE A 1 95 ? 9.962 -8.384 -6.919 1.00 96.06 95 ILE A O 1
ATOM 806 N N . TYR A 1 96 ? 7.734 -8.161 -6.706 1.00 96.31 96 TYR A N 1
ATOM 807 C CA . TYR A 1 96 ? 7.587 -7.452 -7.974 1.00 96.31 96 TYR A CA 1
ATOM 808 C C . TYR A 1 96 ? 8.232 -6.064 -7.953 1.00 96.31 96 TYR A C 1
ATOM 810 O O . TYR A 1 96 ? 8.957 -5.738 -8.883 1.00 96.31 96 TYR A O 1
ATOM 818 N N . ILE A 1 97 ? 8.053 -5.269 -6.890 1.00 95.88 97 ILE A N 1
ATOM 819 C CA . ILE A 1 97 ? 8.654 -3.927 -6.773 1.00 95.88 97 ILE A CA 1
ATOM 820 C C . ILE A 1 97 ? 10.180 -3.980 -6.908 1.00 95.88 97 ILE A C 1
ATOM 822 O O . ILE A 1 97 ? 10.756 -3.113 -7.556 1.00 95.88 97 ILE A O 1
ATOM 826 N N . ILE A 1 98 ? 10.830 -5.003 -6.345 1.00 95.19 98 ILE A N 1
ATOM 827 C CA . ILE A 1 98 ? 12.288 -5.183 -6.449 1.00 95.19 98 ILE A CA 1
ATOM 828 C C . ILE A 1 98 ? 12.719 -5.522 -7.884 1.00 95.19 98 ILE A C 1
ATOM 830 O O . ILE A 1 98 ? 13.828 -5.186 -8.283 1.00 95.19 98 ILE A O 1
ATOM 834 N N . ASN A 1 99 ? 11.861 -6.196 -8.653 1.00 95.31 99 ASN A N 1
ATOM 835 C CA . ASN A 1 99 ? 12.187 -6.708 -9.985 1.00 95.31 99 ASN A CA 1
ATOM 836 C C . ASN A 1 99 ? 11.520 -5.921 -11.124 1.00 95.31 99 ASN A C 1
ATOM 838 O O . ASN A 1 99 ? 11.655 -6.326 -12.276 1.00 95.31 99 ASN A O 1
ATOM 842 N N . LYS A 1 100 ? 10.787 -4.840 -10.836 1.00 94.00 100 LYS A N 1
ATOM 843 C CA . LYS A 1 100 ? 9.989 -4.098 -11.824 1.00 94.00 100 LYS A CA 1
ATOM 844 C C . LYS A 1 100 ? 10.845 -3.591 -12.999 1.00 94.00 100 LYS A C 1
ATOM 846 O O . LYS A 1 100 ? 12.029 -3.308 -12.810 1.00 94.00 100 LYS A O 1
ATOM 851 N N . PRO A 1 101 ? 10.269 -3.421 -14.200 1.00 93.06 101 PRO A N 1
ATOM 852 C CA . PRO A 1 101 ? 10.958 -2.717 -15.278 1.00 93.06 101 PRO A CA 1
ATOM 853 C C . PRO A 1 101 ? 11.234 -1.252 -14.888 1.00 93.06 101 PRO A C 1
ATOM 855 O O . PRO A 1 101 ? 10.455 -0.629 -14.161 1.00 93.06 101 PRO A O 1
ATOM 858 N N . ASN A 1 102 ? 12.344 -0.684 -15.372 1.00 88.50 102 ASN A N 1
ATOM 859 C CA . ASN A 1 102 ? 12.758 0.687 -15.031 1.00 88.50 102 ASN A CA 1
ATOM 860 C C . ASN A 1 102 ? 11.744 1.745 -15.494 1.00 88.50 102 ASN A C 1
ATOM 862 O O . ASN A 1 102 ? 11.516 2.728 -14.800 1.00 88.50 102 ASN A O 1
ATOM 866 N N . ASN A 1 103 ? 11.104 1.516 -16.640 1.00 88.81 103 ASN A N 1
ATOM 867 C CA . ASN A 1 103 ? 10.025 2.331 -17.202 1.00 88.81 103 ASN A CA 1
ATOM 868 C C . ASN A 1 103 ? 8.624 1.850 -16.769 1.00 88.81 103 ASN A C 1
ATOM 870 O O . ASN A 1 103 ? 7.636 2.166 -17.428 1.00 88.81 103 ASN A O 1
ATOM 874 N N . GLY A 1 104 ? 8.542 1.065 -15.691 1.00 91.75 104 GLY A N 1
ATOM 875 C CA . GLY A 1 104 ? 7.293 0.545 -15.150 1.00 91.75 104 GLY A CA 1
ATOM 876 C C . GLY A 1 104 ? 6.395 1.619 -14.537 1.00 91.75 104 GLY A C 1
ATOM 877 O O . GLY A 1 104 ? 6.849 2.602 -13.954 1.00 91.75 104 GLY A O 1
ATOM 878 N N . TYR A 1 105 ? 5.094 1.371 -14.575 1.00 94.06 105 TYR A N 1
ATOM 879 C CA . TYR A 1 105 ? 4.038 2.160 -13.951 1.00 94.06 105 TYR A CA 1
ATOM 880 C C . TYR A 1 105 ? 3.827 1.817 -12.471 1.00 94.06 105 TYR A C 1
ATOM 882 O O . TYR A 1 105 ? 2.966 2.416 -11.829 1.00 94.06 105 TYR A O 1
ATOM 890 N N . VAL A 1 106 ? 4.601 0.891 -11.893 1.00 93.44 106 VAL A N 1
ATOM 891 C CA . VAL A 1 106 ? 4.479 0.477 -10.480 1.00 93.44 106 VAL A CA 1
ATOM 892 C C . VAL A 1 106 ? 4.503 1.653 -9.496 1.00 93.44 106 VAL A C 1
ATOM 894 O O . VAL A 1 106 ? 3.636 1.677 -8.619 1.00 93.44 106 VAL A O 1
ATOM 897 N N . PRO A 1 107 ? 5.399 2.657 -9.621 1.00 93.06 107 PRO A N 1
ATOM 898 C CA . PRO A 1 107 ? 5.361 3.822 -8.739 1.00 93.06 107 PRO A CA 1
ATOM 899 C C . PRO A 1 107 ? 4.041 4.591 -8.822 1.00 93.06 107 PRO A C 1
ATOM 901 O O . PRO A 1 107 ? 3.501 4.989 -7.793 1.00 93.06 107 PRO A O 1
ATOM 904 N N . ALA A 1 108 ? 3.480 4.738 -10.026 1.00 94.12 108 ALA A N 1
ATOM 905 C CA . ALA A 1 108 ? 2.186 5.382 -10.225 1.00 94.12 108 ALA A CA 1
ATOM 906 C C . ALA A 1 108 ? 1.046 4.533 -9.646 1.00 94.12 108 ALA A C 1
ATOM 908 O O . ALA A 1 108 ? 0.213 5.050 -8.904 1.00 94.12 108 ALA A O 1
ATOM 909 N N . VAL A 1 109 ? 1.026 3.22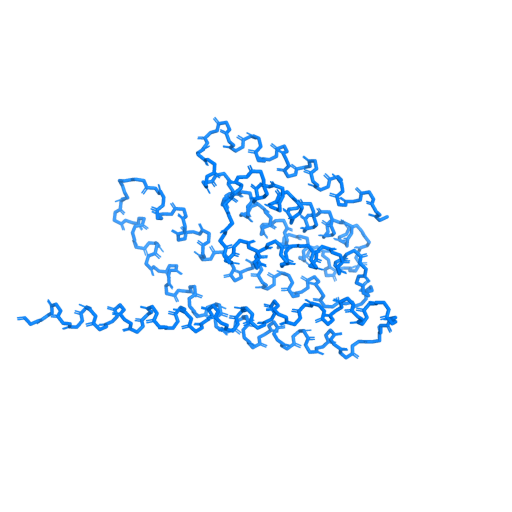5 -9.924 1.00 94.00 109 VAL A N 1
ATOM 910 C CA . VAL A 1 109 ? 0.034 2.294 -9.365 1.00 94.00 109 VAL A CA 1
ATOM 911 C C . VAL A 1 109 ? 0.015 2.393 -7.843 1.00 94.00 109 VAL A C 1
ATOM 913 O O . VAL A 1 109 ? -1.060 2.545 -7.261 1.00 94.00 109 VAL A O 1
ATOM 916 N N . LEU A 1 110 ? 1.188 2.356 -7.203 1.00 94.06 110 LEU A N 1
ATOM 917 C CA . LEU A 1 110 ? 1.276 2.429 -5.751 1.00 94.06 110 LEU A CA 1
ATOM 918 C C . LEU A 1 110 ? 0.884 3.812 -5.223 1.00 94.06 110 LEU A C 1
ATOM 920 O O . LEU A 1 110 ? 0.124 3.892 -4.268 1.00 94.06 110 LEU A O 1
ATOM 924 N N . PHE A 1 111 ? 1.308 4.899 -5.866 1.00 95.06 111 PHE A N 1
ATOM 925 C CA . PHE A 1 111 ? 0.905 6.256 -5.489 1.00 95.06 111 PHE A CA 1
ATOM 926 C C . PHE A 1 111 ? -0.619 6.427 -5.450 1.00 95.06 111 PHE A C 1
ATOM 928 O O . PHE A 1 111 ? -1.180 6.849 -4.436 1.00 95.06 111 PHE A O 1
ATOM 935 N N . TRP A 1 112 ? -1.313 6.041 -6.523 1.00 94.56 112 TRP A N 1
ATOM 936 C CA . TRP A 1 112 ? -2.771 6.155 -6.588 1.00 94.56 112 TRP A CA 1
ATOM 937 C C . TRP A 1 112 ? -3.473 5.171 -5.650 1.00 94.56 112 TRP A C 1
ATOM 939 O O . TRP A 1 112 ? -4.521 5.492 -5.082 1.00 94.56 112 TRP A O 1
ATOM 949 N N . ALA A 1 113 ? -2.878 3.995 -5.438 1.00 92.50 113 ALA A N 1
ATOM 950 C CA . ALA A 1 113 ? -3.345 3.039 -4.447 1.00 92.50 113 ALA A CA 1
ATOM 951 C C . ALA A 1 113 ? -3.283 3.643 -3.038 1.00 92.50 113 ALA A C 1
ATOM 953 O O . ALA A 1 113 ? -4.286 3.635 -2.323 1.00 92.50 113 ALA A O 1
ATOM 954 N N . GLU A 1 114 ? -2.154 4.224 -2.652 1.00 94.31 114 GLU A N 1
ATOM 955 C CA . GLU A 1 114 ? -1.961 4.790 -1.320 1.00 94.31 114 GLU A CA 1
ATOM 956 C C . GLU A 1 114 ? -2.796 6.050 -1.082 1.00 94.31 114 GLU A C 1
ATOM 958 O O . GLU A 1 114 ? -3.402 6.189 -0.019 1.00 94.31 114 GLU A O 1
ATOM 963 N N . ILE A 1 115 ? -2.965 6.915 -2.088 1.00 93.94 115 ILE A N 1
ATOM 964 C CA . ILE A 1 115 ? -3.915 8.037 -1.999 1.00 93.94 115 ILE A CA 1
ATOM 965 C C . ILE A 1 115 ? -5.326 7.534 -1.700 1.00 93.94 115 ILE A C 1
ATOM 967 O O . ILE A 1 115 ? -6.020 8.090 -0.844 1.00 93.94 115 ILE A O 1
ATOM 971 N N . SER A 1 116 ? -5.749 6.451 -2.356 1.00 92.88 116 SER A N 1
ATOM 972 C CA . SER A 1 116 ? -7.081 5.891 -2.120 1.00 92.88 116 SER A CA 1
ATOM 973 C C . SER A 1 116 ? -7.271 5.301 -0.715 1.00 92.88 116 SER A C 1
ATOM 975 O O . SER A 1 116 ? -8.412 5.125 -0.287 1.00 92.88 116 SER A O 1
ATOM 977 N N . ASN A 1 117 ? -6.181 5.044 0.017 1.00 93.06 117 ASN A N 1
ATOM 978 C CA . ASN A 1 117 ? -6.202 4.537 1.390 1.00 93.06 117 ASN A CA 1
ATOM 979 C C . ASN A 1 117 ? -6.324 5.652 2.447 1.00 93.06 117 ASN A C 1
ATOM 981 O O . ASN A 1 117 ? -6.705 5.362 3.583 1.00 93.06 117 ASN A O 1
ATOM 985 N N . ILE A 1 118 ? -6.060 6.922 2.104 1.00 94.88 118 ILE A N 1
ATOM 986 C CA . ILE A 1 118 ? -6.116 8.048 3.059 1.00 94.88 118 ILE A CA 1
ATOM 987 C C . ILE A 1 118 ? -7.465 8.116 3.794 1.00 94.88 118 ILE A C 1
ATOM 989 O O . ILE A 1 118 ? -7.453 8.161 5.029 1.00 94.88 118 ILE A O 1
ATOM 993 N N . PRO A 1 119 ? -8.632 8.070 3.113 1.00 94.19 119 PRO A N 1
ATOM 994 C CA . PRO A 1 119 ? -9.916 8.119 3.807 1.00 94.19 119 PRO A CA 1
ATOM 995 C C . PRO A 1 119 ? -10.075 6.966 4.803 1.00 94.19 119 PRO A C 1
ATOM 997 O O . PRO A 1 119 ? -10.531 7.184 5.923 1.00 94.19 119 PRO A O 1
ATOM 1000 N N . SER A 1 120 ? -9.642 5.756 4.435 1.00 92.31 120 SER A N 1
ATOM 1001 C CA . SER A 1 120 ? -9.713 4.575 5.298 1.00 92.31 120 SER A CA 1
ATOM 1002 C C . SER A 1 120 ? -8.867 4.721 6.563 1.00 92.31 120 SER A C 1
ATOM 1004 O O . SER A 1 120 ? -9.349 4.370 7.639 1.00 92.31 120 SER A O 1
ATOM 1006 N N . ASN A 1 121 ? -7.660 5.290 6.469 1.00 94.44 121 ASN A N 1
ATOM 1007 C CA . ASN A 1 121 ? -6.799 5.523 7.635 1.00 94.44 121 ASN A CA 1
ATOM 1008 C C . ASN A 1 121 ? -7.400 6.547 8.610 1.00 94.44 121 ASN A C 1
ATOM 1010 O O . ASN A 1 121 ? -7.313 6.368 9.829 1.00 94.44 121 ASN A O 1
ATOM 1014 N N . VAL A 1 122 ? -8.059 7.590 8.090 1.00 95.00 122 VAL A N 1
ATOM 1015 C CA . VAL A 1 122 ? -8.773 8.585 8.911 1.00 95.00 122 VAL A CA 1
ATOM 1016 C C . VAL A 1 122 ? -9.996 7.961 9.585 1.00 95.00 122 VAL A C 1
ATOM 1018 O O . VAL A 1 122 ? -10.191 8.112 10.793 1.00 95.00 122 VAL A O 1
ATOM 1021 N N . VAL A 1 123 ? -10.805 7.212 8.829 1.00 93.38 123 VAL A N 1
ATOM 1022 C CA . VAL A 1 123 ? -11.976 6.498 9.363 1.00 93.38 123 VAL A CA 1
ATOM 1023 C C . VAL A 1 123 ? -11.555 5.522 10.456 1.00 93.38 123 VAL A C 1
ATOM 1025 O O . VAL A 1 123 ? -12.159 5.504 11.529 1.00 93.38 123 VAL A O 1
ATOM 1028 N N . TYR A 1 124 ? -10.499 4.744 10.220 1.00 94.00 124 TYR A N 1
ATOM 1029 C CA . TYR A 1 124 ? -10.002 3.772 11.185 1.00 94.00 124 TYR A CA 1
ATOM 1030 C C . TYR A 1 124 ? -9.541 4.431 12.486 1.00 94.00 124 TYR A C 1
ATOM 1032 O O . TYR A 1 124 ? -9.929 3.968 13.562 1.00 94.00 124 TYR A O 1
ATOM 1040 N N . HIS A 1 125 ? -8.783 5.531 12.398 1.00 94.81 125 HIS A N 1
ATOM 1041 C CA . HIS A 1 125 ? -8.377 6.310 13.567 1.00 94.81 125 HIS A CA 1
ATOM 1042 C C . HIS A 1 125 ? -9.601 6.691 14.410 1.00 94.81 125 HIS A C 1
ATOM 1044 O O . HIS A 1 125 ? -9.690 6.315 15.577 1.00 94.81 125 HIS A O 1
ATOM 1050 N N . TYR A 1 126 ? -10.610 7.325 13.807 1.00 94.19 126 TYR A N 1
ATOM 1051 C CA . TYR A 1 126 ? -11.799 7.743 14.549 1.00 94.19 126 TYR A CA 1
ATOM 1052 C C . TYR A 1 126 ? -12.669 6.576 15.032 1.00 94.19 126 TYR A C 1
ATOM 1054 O O . TYR A 1 126 ? -13.326 6.696 16.063 1.00 94.19 126 TYR A O 1
ATOM 1062 N N . ILE A 1 127 ? -12.687 5.420 14.369 1.00 92.44 127 ILE A N 1
ATOM 1063 C CA . ILE A 1 127 ? -13.351 4.221 14.915 1.00 92.44 127 ILE A CA 1
ATOM 1064 C C . ILE A 1 127 ? -12.704 3.786 16.239 1.00 92.44 127 ILE A C 1
ATOM 1066 O O . ILE A 1 127 ? -13.401 3.280 17.118 1.00 92.44 127 ILE A O 1
ATOM 1070 N N . LYS A 1 128 ? -11.391 3.973 16.379 1.00 92.00 128 LYS A N 1
ATOM 1071 C CA . LYS A 1 128 ? -10.613 3.566 17.553 1.00 92.00 128 LYS A CA 1
ATOM 1072 C C . LYS A 1 128 ? -10.471 4.651 18.620 1.00 92.00 128 LYS A C 1
ATOM 1074 O O . LYS A 1 128 ? -10.188 4.309 19.762 1.00 92.00 128 LYS A O 1
ATOM 1079 N N . THR A 1 129 ? -10.734 5.912 18.291 1.00 89.12 129 THR A N 1
ATOM 1080 C CA . THR A 1 129 ? -10.731 7.019 19.255 1.00 89.12 129 THR A CA 1
ATOM 1081 C C . THR A 1 129 ? -11.973 6.971 20.165 1.00 89.12 129 THR A C 1
ATOM 1083 O O . THR A 1 129 ? -13.099 7.088 19.664 1.00 89.12 129 THR A O 1
ATOM 1086 N N . PRO A 1 130 ? -11.817 6.823 21.496 1.00 89.06 130 PRO A N 1
ATOM 1087 C CA . PRO A 1 130 ? -12.933 6.906 22.437 1.00 89.06 130 PRO A CA 1
ATOM 1088 C C . PRO A 1 130 ? -13.436 8.353 22.585 1.00 89.06 130 PRO A C 1
ATOM 1090 O O . PRO A 1 130 ? -12.712 9.302 22.302 1.00 89.06 130 PRO A O 1
ATOM 1093 N N . ASN A 1 131 ? -14.677 8.529 23.056 1.00 91.81 131 ASN A N 1
ATOM 1094 C CA . ASN A 1 131 ? -15.261 9.838 23.402 1.00 91.81 131 ASN A CA 1
ATOM 1095 C C . ASN A 1 131 ? -15.197 10.902 22.285 1.00 91.81 131 ASN A C 1
ATOM 1097 O O . ASN A 1 131 ? -14.893 12.068 22.530 1.00 91.81 131 ASN A O 1
ATOM 1101 N N . LYS A 1 132 ? -15.519 10.509 21.045 1.00 92.44 132 LYS A N 1
ATOM 1102 C CA . LYS A 1 132 ? -15.489 11.409 19.882 1.00 92.44 132 LYS A CA 1
ATOM 1103 C C . LYS A 1 132 ? -16.371 12.646 20.038 1.00 92.44 132 LYS A C 1
ATOM 1105 O O . LYS A 1 132 ? -17.579 12.522 20.291 1.00 92.44 132 LYS A O 1
ATOM 1110 N N . THR A 1 133 ? -15.802 13.809 19.730 1.00 95.00 133 THR A N 1
ATOM 1111 C CA . THR A 1 133 ? -16.544 15.068 19.572 1.00 95.00 1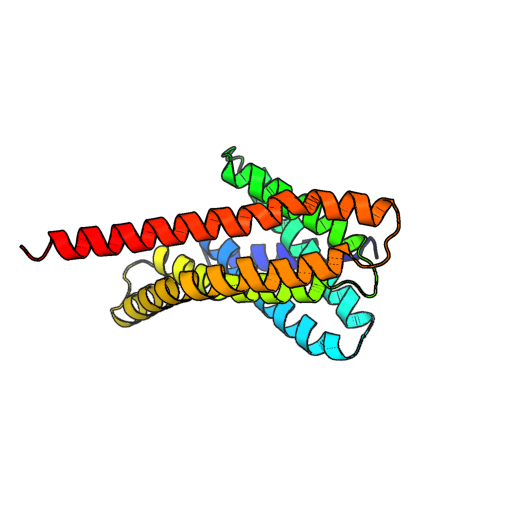33 THR A CA 1
ATOM 1112 C C . THR A 1 133 ? -17.478 15.013 18.357 1.00 95.00 133 THR A C 1
ATOM 1114 O O . THR A 1 133 ? -17.323 14.168 17.470 1.00 95.00 133 THR A O 1
ATOM 1117 N N . SER A 1 134 ? -18.461 15.916 18.287 1.00 94.31 134 SER A N 1
ATOM 1118 C CA . SER A 1 134 ? -19.349 16.041 17.117 1.00 94.31 134 SER A CA 1
ATOM 1119 C C . SER A 1 134 ? -18.561 16.304 15.829 1.00 94.31 134 SER A C 1
ATOM 1121 O O . SER A 1 134 ? -18.809 15.666 14.809 1.00 94.31 134 SER A O 1
ATOM 1123 N N . PHE A 1 135 ? -17.542 17.163 15.902 1.00 94.50 135 PHE A N 1
ATOM 1124 C CA . PHE A 1 135 ? -16.642 17.455 14.790 1.00 94.50 135 PHE A CA 1
ATOM 1125 C C . PHE A 1 135 ? -15.920 16.202 14.270 1.00 94.50 135 PHE A C 1
ATOM 1127 O O . PHE A 1 135 ? -15.925 15.937 13.070 1.00 94.50 135 PHE A O 1
ATOM 1134 N N . GLN A 1 136 ? -15.371 15.374 15.163 1.00 93.50 136 GLN A N 1
ATOM 1135 C CA . GLN A 1 136 ? -14.685 14.134 14.778 1.00 93.50 136 GLN A CA 1
ATOM 1136 C C . GLN A 1 136 ? -15.634 13.119 14.125 1.00 93.50 136 GLN A C 1
ATOM 1138 O O . GLN A 1 136 ? -15.253 12.439 13.172 1.00 93.50 136 GLN A O 1
ATOM 1143 N N . ARG A 1 137 ? -16.888 13.034 14.591 1.00 93.50 137 ARG A N 1
ATOM 1144 C CA . ARG A 1 137 ? -17.916 12.193 13.950 1.00 93.50 137 ARG A CA 1
ATOM 1145 C C . ARG A 1 137 ? -18.250 12.687 12.544 1.00 93.50 137 ARG A C 1
ATOM 1147 O O . ARG A 1 137 ? -18.395 11.868 11.640 1.00 93.50 137 ARG A O 1
ATOM 1154 N N . ASN A 1 138 ? -18.318 14.005 12.350 1.00 93.94 138 ASN A N 1
ATOM 1155 C CA . ASN A 1 138 ? -18.564 14.601 11.037 1.00 93.94 138 ASN A CA 1
ATOM 1156 C C . ASN A 1 138 ? -17.420 14.300 10.060 1.00 93.94 138 ASN A C 1
ATOM 1158 O O . ASN A 1 138 ? -17.694 13.887 8.934 1.00 93.94 138 ASN A O 1
ATOM 1162 N N . ILE A 1 139 ? -16.158 14.419 10.499 1.00 94.69 139 ILE A N 1
ATOM 1163 C CA . ILE A 1 139 ? -14.999 14.029 9.678 1.00 94.69 139 ILE A CA 1
ATOM 1164 C C . ILE A 1 139 ? -15.074 12.545 9.318 1.00 94.69 139 ILE A C 1
ATOM 1166 O O . ILE A 1 139 ? -14.954 12.207 8.144 1.00 94.69 139 ILE A O 1
ATOM 1170 N N . GLN A 1 140 ? -15.316 11.661 10.294 1.00 93.25 140 GLN A N 1
ATOM 1171 C CA . GLN A 1 140 ? -15.432 10.225 10.031 1.00 93.25 140 GLN A CA 1
ATOM 1172 C C . GLN A 1 140 ? -16.504 9.940 8.966 1.00 93.25 140 GLN A C 1
ATOM 1174 O O . GLN A 1 140 ? -16.214 9.265 7.982 1.00 93.25 140 GLN A O 1
ATOM 1179 N N . SER A 1 141 ? -17.716 10.483 9.125 1.00 90.88 141 SER A N 1
ATOM 1180 C CA . SER A 1 141 ? -18.818 10.270 8.175 1.00 90.88 141 SER A CA 1
ATOM 1181 C C . SER A 1 141 ? -18.498 10.815 6.779 1.00 90.88 141 SER A C 1
ATOM 1183 O O . SER A 1 141 ? -18.811 10.183 5.768 1.00 90.88 141 SER A O 1
ATOM 1185 N N . PHE A 1 142 ? -17.842 11.974 6.700 1.00 92.25 142 PHE A N 1
ATOM 1186 C CA . PHE A 1 142 ? -17.396 12.544 5.433 1.00 92.25 142 PHE A CA 1
ATOM 1187 C C . PHE A 1 142 ? -16.353 11.653 4.746 1.00 92.25 142 PHE A C 1
ATOM 1189 O O . PHE A 1 142 ? -16.498 11.333 3.565 1.00 92.25 142 PHE A O 1
ATOM 1196 N N . CYS A 1 143 ? -15.349 11.181 5.489 1.00 93.31 143 CYS A N 1
ATOM 1197 C CA . CYS A 1 143 ? -14.332 10.276 4.967 1.00 93.31 143 CYS A CA 1
ATOM 1198 C C . CYS A 1 143 ? -14.914 8.920 4.546 1.00 93.31 143 CYS A C 1
ATOM 1200 O O . CYS A 1 143 ? -14.472 8.391 3.536 1.00 93.31 143 CYS A O 1
ATOM 1202 N N . GLU A 1 144 ? -15.927 8.380 5.232 1.00 90.56 144 GLU A N 1
ATOM 1203 C CA . GLU A 1 144 ? -16.622 7.151 4.808 1.00 90.56 144 GLU A CA 1
ATOM 1204 C C . GLU A 1 144 ? -17.314 7.321 3.442 1.00 90.56 144 GLU A C 1
ATOM 1206 O O . GLU A 1 144 ? -17.265 6.419 2.600 1.00 90.56 144 GLU A O 1
ATOM 1211 N N . LYS A 1 145 ? -17.905 8.496 3.178 1.00 88.06 145 LYS A N 1
ATOM 1212 C CA . LYS A 1 145 ? -18.512 8.822 1.874 1.00 88.06 145 LYS A CA 1
ATOM 1213 C C . LYS A 1 145 ? -17.454 8.962 0.781 1.00 88.06 145 LYS A C 1
ATOM 1215 O O . LYS A 1 145 ? -17.604 8.380 -0.294 1.00 88.06 145 LYS A O 1
ATOM 1220 N N . ILE A 1 146 ? -16.377 9.698 1.067 1.00 90.88 146 ILE A N 1
ATOM 1221 C CA . ILE A 1 146 ? -15.245 9.862 0.145 1.00 90.88 146 ILE A CA 1
ATOM 1222 C C . ILE A 1 146 ? -14.591 8.519 -0.149 1.00 90.88 146 ILE A C 1
ATOM 1224 O O . ILE A 1 146 ? -14.284 8.248 -1.305 1.00 90.88 146 ILE A O 1
ATOM 1228 N N . GLN A 1 147 ? -14.405 7.674 0.868 1.00 90.06 147 GLN A N 1
ATOM 1229 C CA . GLN A 1 147 ? -13.767 6.371 0.734 1.00 90.06 147 GLN A CA 1
ATOM 1230 C C . GLN A 1 147 ? -14.419 5.584 -0.395 1.00 90.06 147 GLN A C 1
ATOM 1232 O O . GLN A 1 147 ? -13.716 5.125 -1.280 1.00 90.06 147 GLN A O 1
ATOM 1237 N N . PHE A 1 148 ? -15.747 5.480 -0.425 1.00 84.75 148 PHE A N 1
ATOM 1238 C CA . PHE A 1 148 ? -16.426 4.751 -1.493 1.00 84.75 148 PHE A CA 1
ATOM 1239 C C . PHE A 1 148 ? -16.158 5.332 -2.889 1.00 84.75 148 PHE A C 1
ATOM 1241 O O . PHE A 1 148 ? -15.850 4.573 -3.811 1.00 84.75 148 PHE A O 1
ATOM 1248 N N . ALA A 1 149 ? -16.253 6.655 -3.040 1.00 84.94 149 ALA A N 1
ATOM 1249 C CA . ALA A 1 149 ? -16.042 7.324 -4.322 1.00 84.94 149 ALA A CA 1
ATOM 1250 C C . ALA A 1 149 ? -14.593 7.166 -4.807 1.00 84.94 149 ALA A C 1
ATOM 1252 O O . ALA A 1 149 ? -14.353 6.735 -5.933 1.00 84.94 149 ALA A O 1
ATOM 1253 N N . VAL A 1 150 ? -13.630 7.450 -3.930 1.00 88.19 150 VAL A N 1
ATOM 1254 C CA . VAL A 1 150 ? -12.197 7.377 -4.225 1.00 88.19 150 VAL A CA 1
ATOM 1255 C C . VAL A 1 150 ? -11.777 5.938 -4.506 1.00 88.19 150 VAL A C 1
ATOM 1257 O O . VAL A 1 150 ? -11.077 5.696 -5.485 1.00 88.19 150 VAL A O 1
ATOM 1260 N N . TYR A 1 151 ? -12.237 4.973 -3.706 1.00 83.88 151 TYR A N 1
ATOM 1261 C CA . TYR A 1 151 ? -11.903 3.567 -3.913 1.00 83.88 151 TYR A CA 1
ATOM 1262 C C . TYR A 1 151 ? -12.483 3.067 -5.237 1.00 83.88 151 TYR A C 1
ATOM 1264 O O . TYR A 1 151 ? -11.742 2.551 -6.062 1.00 83.88 151 TYR A O 1
ATOM 1272 N N . SER A 1 152 ? -13.773 3.295 -5.499 1.00 83.44 152 SER A N 1
ATOM 1273 C CA . SER A 1 152 ? -14.412 2.787 -6.720 1.00 83.44 152 SER A CA 1
ATOM 1274 C C . SER A 1 152 ? -13.828 3.422 -7.982 1.00 83.44 152 SER A C 1
ATOM 1276 O O . SER A 1 152 ? -13.553 2.717 -8.946 1.00 83.44 152 SER A O 1
ATOM 1278 N N . VAL A 1 153 ? -13.585 4.737 -7.989 1.00 89.06 153 VAL A N 1
ATOM 1279 C CA . VAL A 1 153 ? -13.066 5.420 -9.183 1.00 89.06 153 VAL A CA 1
ATOM 1280 C C . VAL A 1 153 ? -11.584 5.113 -9.402 1.00 89.06 153 VAL A C 1
ATOM 1282 O O . VAL A 1 153 ? -11.199 4.658 -10.481 1.00 89.06 153 VAL A O 1
ATOM 1285 N N . LEU A 1 154 ? -10.741 5.317 -8.383 1.00 90.75 154 LEU A N 1
ATOM 1286 C CA . LEU A 1 154 ? -9.296 5.157 -8.547 1.00 90.75 154 LEU A CA 1
ATOM 1287 C C . LEU A 1 154 ? -8.885 3.687 -8.645 1.00 90.75 154 LEU A C 1
ATOM 1289 O O . LEU A 1 154 ? -8.065 3.355 -9.497 1.00 90.75 154 LEU A O 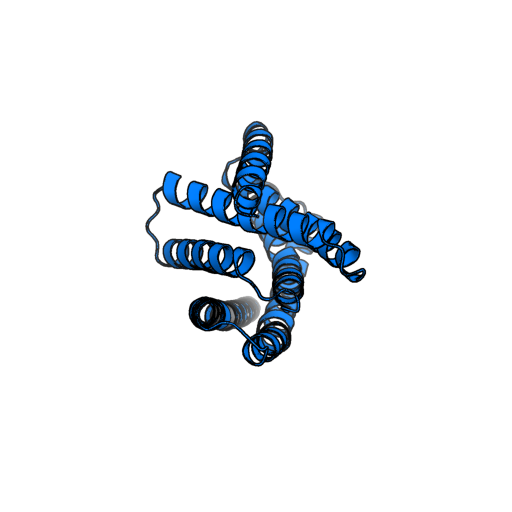1
ATOM 1293 N N . ARG A 1 155 ? -9.435 2.793 -7.809 1.00 86.19 155 ARG A N 1
ATOM 1294 C CA . ARG A 1 155 ? -9.007 1.381 -7.782 1.00 86.19 155 ARG A CA 1
ATOM 1295 C C . ARG A 1 155 ? -9.545 0.582 -8.953 1.00 86.19 155 ARG A C 1
ATOM 1297 O O . ARG A 1 155 ? -8.804 -0.240 -9.481 1.00 86.19 155 ARG A O 1
ATOM 1304 N N . ILE A 1 156 ? -10.794 0.812 -9.365 1.00 88.25 156 ILE A N 1
ATOM 1305 C CA . ILE A 1 156 ? -11.384 0.038 -10.463 1.00 88.25 156 ILE A CA 1
ATOM 1306 C C . ILE A 1 156 ? -10.940 0.589 -11.809 1.00 88.25 156 ILE A C 1
ATOM 1308 O O . ILE A 1 156 ? -10.487 -0.190 -12.637 1.00 88.25 156 ILE A O 1
ATOM 1312 N N . PHE A 1 157 ? -11.043 1.895 -12.056 1.00 91.50 157 PHE A N 1
ATOM 1313 C CA . PHE A 1 157 ? -10.769 2.417 -13.396 1.00 91.50 157 PHE A CA 1
ATOM 1314 C C . PHE A 1 157 ? -9.299 2.775 -13.568 1.00 91.50 157 PHE A C 1
ATOM 1316 O O . PHE A 1 157 ? -8.624 2.228 -14.437 1.00 91.50 157 PHE A O 1
ATOM 1323 N N . TYR A 1 158 ? -8.778 3.660 -12.719 1.00 93.44 158 TYR A N 1
ATOM 1324 C CA . TYR A 1 158 ? -7.465 4.252 -12.963 1.00 93.44 158 TYR A CA 1
ATOM 1325 C C . TYR A 1 158 ? -6.302 3.284 -12.697 1.00 93.44 158 TYR A C 1
ATOM 1327 O O . TYR A 1 158 ? -5.402 3.149 -13.521 1.00 93.44 158 TYR A O 1
ATOM 1335 N N . ILE A 1 159 ? -6.336 2.542 -11.589 1.00 93.12 159 ILE A N 1
ATOM 1336 C CA . ILE A 1 159 ? -5.310 1.538 -11.270 1.00 93.12 159 ILE A CA 1
ATOM 1337 C C . ILE A 1 159 ? -5.377 0.350 -12.231 1.00 93.12 159 ILE A C 1
ATOM 1339 O O . ILE A 1 159 ? -4.325 -0.153 -12.621 1.00 93.12 159 ILE A O 1
ATOM 1343 N N . THR A 1 160 ? -6.569 -0.072 -12.670 1.00 92.75 160 THR A N 1
ATOM 1344 C CA . THR A 1 160 ? -6.688 -1.105 -13.714 1.00 92.75 160 THR A CA 1
ATOM 1345 C C . THR A 1 160 ? -6.113 -0.611 -15.038 1.00 92.75 160 THR A C 1
ATOM 1347 O O . THR A 1 160 ? -5.378 -1.353 -15.677 1.00 92.75 160 THR A O 1
ATOM 1350 N N . TYR A 1 161 ? -6.365 0.644 -15.422 1.00 95.06 161 TYR A N 1
ATOM 1351 C CA . TYR A 1 161 ? -5.756 1.253 -16.607 1.00 95.06 161 TYR A CA 1
ATOM 1352 C C . TYR A 1 161 ? -4.221 1.282 -16.520 1.00 95.06 161 TYR A C 1
ATOM 1354 O O . TYR A 1 161 ? -3.543 0.829 -17.439 1.00 95.06 161 TYR A O 1
ATOM 1362 N N . LEU A 1 162 ? -3.655 1.726 -15.393 1.00 95.31 162 LEU A N 1
ATOM 1363 C CA . LEU A 1 162 ? -2.203 1.693 -15.187 1.00 95.31 162 LEU A CA 1
ATOM 1364 C C . LEU A 1 162 ? -1.649 0.265 -15.185 1.00 95.31 162 LEU A C 1
ATOM 1366 O O . LEU A 1 162 ? -0.573 0.028 -15.721 1.00 95.31 162 LEU A O 1
ATOM 1370 N N . SER A 1 163 ? -2.389 -0.689 -14.621 1.00 94.25 163 SER A N 1
ATOM 1371 C CA . SER A 1 163 ? -2.005 -2.104 -14.613 1.00 94.25 163 SER A CA 1
ATOM 1372 C C . SER A 1 163 ? -2.072 -2.721 -16.013 1.00 94.25 163 SER A C 1
ATOM 1374 O O . SER A 1 163 ? -1.261 -3.578 -16.342 1.00 94.25 163 SER A O 1
ATOM 1376 N N . TYR A 1 164 ? -3.001 -2.276 -16.861 1.00 95.25 164 TYR A N 1
ATOM 1377 C CA . TYR A 1 164 ? -3.054 -2.650 -18.273 1.00 95.25 164 TYR A CA 1
ATOM 1378 C C . TYR A 1 164 ? -1.854 -2.087 -19.045 1.00 95.25 164 TYR A C 1
ATOM 1380 O O . TYR A 1 164 ? -1.228 -2.805 -19.822 1.00 95.25 164 TYR A O 1
ATOM 1388 N N . ASN A 1 165 ? -1.474 -0.833 -18.797 1.00 95.94 165 ASN A N 1
ATOM 1389 C CA . ASN A 1 165 ? -0.262 -0.266 -19.390 1.00 95.94 165 ASN A CA 1
ATOM 1390 C C . ASN A 1 165 ? 0.990 -1.009 -18.910 1.00 95.94 165 ASN A C 1
ATOM 1392 O O . ASN A 1 165 ? 1.831 -1.366 -19.728 1.00 95.94 165 ASN A O 1
ATOM 1396 N N . GLU A 1 166 ? 1.068 -1.321 -17.612 1.00 94.75 166 GLU A N 1
ATOM 1397 C CA . GLU A 1 166 ? 2.126 -2.159 -17.049 1.00 94.75 166 GLU A CA 1
ATOM 1398 C C . GLU A 1 166 ? 2.170 -3.516 -17.746 1.00 94.75 166 GLU A C 1
ATOM 1400 O O . GLU A 1 166 ? 3.245 -3.933 -18.150 1.00 94.75 166 GLU A O 1
ATOM 1405 N N . TYR A 1 167 ? 1.030 -4.182 -17.957 1.00 94.88 167 TYR A N 1
ATOM 1406 C CA . TYR A 1 167 ? 0.954 -5.471 -18.648 1.00 94.88 167 TYR A CA 1
ATOM 1407 C C . TYR A 1 167 ? 1.565 -5.426 -20.054 1.00 94.88 167 TYR A C 1
ATOM 1409 O O . TYR A 1 167 ? 2.345 -6.315 -20.389 1.00 94.88 167 TYR A O 1
ATOM 1417 N N . ASN A 1 168 ? 1.301 -4.366 -20.820 1.00 95.56 168 ASN A N 1
ATOM 1418 C CA . ASN A 1 168 ? 1.774 -4.216 -22.200 1.00 95.56 168 ASN A CA 1
ATOM 1419 C C . ASN A 1 168 ? 3.227 -3.725 -22.336 1.00 95.56 168 ASN A C 1
ATOM 1421 O O . ASN A 1 168 ? 3.728 -3.651 -23.454 1.00 95.56 168 ASN A O 1
ATOM 1425 N N . LEU A 1 169 ? 3.910 -3.378 -21.240 1.00 95.06 169 LEU A N 1
ATOM 1426 C CA . LEU A 1 169 ? 5.337 -3.046 -21.292 1.00 95.06 169 LEU A CA 1
ATOM 1427 C C . LEU A 1 169 ? 6.194 -4.263 -21.650 1.00 95.06 169 LEU A C 1
ATOM 1429 O O . LEU A 1 169 ? 5.949 -5.366 -21.154 1.00 95.06 169 LEU A O 1
ATOM 1433 N N . ASP A 1 170 ? 7.274 -4.027 -22.389 1.00 94.56 170 ASP A N 1
ATOM 1434 C CA . ASP A 1 170 ? 8.316 -5.029 -22.595 1.00 94.56 170 ASP A CA 1
ATOM 1435 C C . ASP A 1 170 ? 8.918 -5.451 -21.248 1.00 94.56 170 ASP A C 1
ATOM 1437 O O . ASP A 1 170 ? 9.382 -4.630 -20.451 1.00 94.56 170 ASP A O 1
ATOM 1441 N N . LYS A 1 171 ? 8.885 -6.757 -20.980 1.00 95.12 171 LYS A N 1
ATOM 1442 C CA . LYS A 1 171 ? 9.361 -7.370 -19.738 1.00 95.12 171 LYS A CA 1
ATOM 1443 C C . LYS A 1 171 ? 10.220 -8.581 -20.051 1.00 95.12 171 LYS A C 1
ATOM 1445 O O . LYS A 1 171 ? 10.013 -9.286 -21.034 1.00 95.12 171 LYS A O 1
ATOM 1450 N N . THR A 1 172 ? 11.155 -8.871 -19.158 1.00 96.69 172 THR A N 1
ATOM 1451 C CA . THR A 1 172 ? 11.781 -10.197 -19.120 1.00 96.69 172 THR A CA 1
ATOM 1452 C C . THR A 1 172 ? 10.745 -11.260 -18.736 1.00 96.69 172 THR A C 1
ATOM 1454 O O . THR A 1 172 ? 9.772 -10.969 -18.037 1.00 96.69 172 THR A O 1
ATOM 1457 N N . LEU A 1 173 ? 10.992 -12.523 -19.097 1.00 96.44 173 LEU A N 1
ATOM 1458 C CA . LEU A 1 173 ? 10.113 -13.641 -18.723 1.00 96.44 173 LEU A CA 1
ATOM 1459 C C . LEU A 1 173 ? 9.874 -13.731 -17.202 1.00 96.44 173 LEU A C 1
ATOM 1461 O O . LEU A 1 173 ? 8.793 -14.115 -16.756 1.00 96.44 173 LEU A O 1
ATOM 1465 N N . LEU A 1 174 ? 10.881 -13.387 -16.390 1.00 95.44 174 LEU A N 1
ATOM 1466 C CA . LEU A 1 174 ? 10.746 -13.349 -14.933 1.00 95.44 174 LEU A CA 1
ATOM 1467 C C . LEU A 1 174 ? 9.777 -12.245 -14.493 1.00 95.44 174 LEU A C 1
ATOM 1469 O O . LEU A 1 174 ? 8.869 -12.509 -13.709 1.00 95.44 174 LEU A O 1
ATOM 1473 N N . GLN A 1 175 ? 9.958 -11.027 -15.005 1.00 96.06 175 GLN A N 1
ATOM 1474 C CA . GLN A 1 175 ? 9.102 -9.879 -14.697 1.00 96.06 175 GLN A CA 1
ATOM 1475 C C . GLN A 1 175 ? 7.652 -10.122 -15.095 1.00 96.06 175 GLN A C 1
ATOM 1477 O O . GLN A 1 175 ? 6.754 -9.828 -14.314 1.00 96.06 175 GLN A O 1
ATOM 1482 N N . GLU A 1 176 ? 7.421 -10.702 -16.270 1.00 95.88 176 GLU A N 1
ATOM 1483 C CA . GLU A 1 176 ? 6.081 -11.061 -16.725 1.00 95.88 176 GLU A CA 1
ATOM 1484 C C . GLU A 1 176 ? 5.416 -12.043 -15.754 1.00 95.88 176 GLU A C 1
ATOM 1486 O O . GLU A 1 176 ? 4.329 -11.772 -15.245 1.00 95.88 176 GLU A O 1
ATOM 1491 N N . LYS A 1 177 ? 6.101 -13.138 -15.399 1.00 96.19 177 LYS A N 1
ATOM 1492 C CA . LYS A 1 177 ? 5.580 -14.121 -14.437 1.00 96.19 177 LYS A CA 1
ATOM 1493 C C . LYS A 1 177 ? 5.287 -13.505 -13.074 1.00 96.19 177 LYS A C 1
ATOM 1495 O O . LYS A 1 177 ? 4.250 -13.807 -12.489 1.00 96.19 177 LYS A O 1
ATOM 1500 N N . LEU A 1 178 ? 6.176 -12.648 -12.569 1.00 96.00 178 LEU A N 1
ATOM 1501 C CA . LEU A 1 178 ? 5.955 -11.946 -11.307 1.00 96.00 178 LEU A CA 1
ATOM 1502 C C . LEU A 1 178 ? 4.767 -10.983 -11.403 1.00 96.00 178 LEU A C 1
ATOM 1504 O O . LEU A 1 178 ? 3.949 -10.956 -10.488 1.00 96.00 178 LEU A O 1
ATOM 1508 N N . PHE A 1 179 ? 4.609 -10.257 -12.510 1.00 95.19 179 PHE A N 1
ATOM 1509 C CA . PHE A 1 179 ? 3.471 -9.363 -12.713 1.00 95.19 179 PHE A CA 1
ATOM 1510 C C . PHE A 1 179 ? 2.135 -10.119 -12.680 1.00 95.19 179 PHE A C 1
ATOM 1512 O O . PHE A 1 179 ? 1.194 -9.667 -12.031 1.00 95.19 179 PHE A O 1
ATOM 1519 N N . MET A 1 180 ? 2.059 -11.313 -13.282 1.00 94.50 180 MET A N 1
ATOM 1520 C CA . MET A 1 180 ? 0.839 -12.137 -13.254 1.00 94.50 180 MET A CA 1
ATOM 1521 C C . MET A 1 180 ? 0.411 -12.523 -11.827 1.00 94.50 180 MET A C 1
ATOM 1523 O O . MET A 1 180 ? -0.780 -12.695 -11.563 1.00 94.50 180 MET A O 1
ATOM 1527 N N . THR A 1 181 ? 1.351 -12.600 -10.874 1.00 94.44 181 THR A N 1
ATOM 1528 C CA . THR A 1 181 ? 1.022 -12.835 -9.452 1.00 94.44 181 THR A CA 1
ATOM 1529 C C . THR A 1 181 ? 0.291 -11.659 -8.798 1.00 94.44 181 THR A C 1
ATOM 1531 O O . THR A 1 181 ? -0.273 -11.805 -7.716 1.00 94.44 181 THR A O 1
ATOM 1534 N N . LEU A 1 182 ? 0.238 -10.495 -9.453 1.00 92.12 182 LEU A N 1
ATOM 1535 C CA . LEU A 1 182 ? -0.471 -9.318 -8.959 1.00 92.12 182 LEU A CA 1
ATOM 1536 C C . LEU A 1 182 ? -1.951 -9.283 -9.370 1.00 92.12 182 LEU A C 1
ATOM 1538 O O . LEU A 1 182 ? -2.717 -8.498 -8.815 1.00 92.12 182 LEU A O 1
ATOM 1542 N N . TYR A 1 183 ? -2.411 -10.143 -10.283 1.00 89.19 183 TYR A N 1
ATOM 1543 C CA . TYR A 1 183 ? -3.820 -10.161 -10.700 1.00 89.19 183 TYR A CA 1
ATOM 1544 C C . TYR A 1 183 ? -4.825 -10.397 -9.565 1.00 89.19 183 TYR A C 1
ATOM 1546 O O . TYR A 1 183 ? -5.826 -9.674 -9.514 1.00 89.19 183 TYR A O 1
ATOM 1554 N N . PRO A 1 184 ? -4.577 -11.302 -8.596 1.00 89.44 184 PRO A N 1
ATOM 1555 C CA . PRO A 1 184 ? -5.445 -11.415 -7.427 1.00 89.44 184 PRO A CA 1
ATOM 1556 C C . PRO A 1 184 ? -5.552 -10.108 -6.625 1.00 89.44 184 PRO A C 1
ATOM 1558 O O . PRO A 1 184 ? -6.594 -9.839 -6.028 1.00 89.44 184 PRO A O 1
ATOM 1561 N N . LEU A 1 185 ? -4.513 -9.264 -6.633 1.00 85.50 185 LEU A N 1
ATOM 1562 C CA . LEU A 1 185 ? -4.508 -7.976 -5.932 1.00 85.50 185 LEU A CA 1
ATOM 1563 C C . LEU A 1 185 ? -5.386 -6.953 -6.658 1.00 85.50 185 LEU A C 1
ATOM 1565 O O . LEU A 1 185 ? -6.104 -6.193 -6.008 1.00 85.50 185 LEU A O 1
ATOM 1569 N N . ILE A 1 186 ? -5.377 -6.954 -7.994 1.00 84.94 186 ILE A N 1
ATOM 1570 C CA . ILE A 1 186 ? -6.283 -6.115 -8.790 1.00 84.94 186 ILE A CA 1
ATOM 1571 C C . ILE A 1 186 ? -7.731 -6.537 -8.517 1.00 84.94 186 ILE A C 1
ATOM 1573 O O . ILE A 1 186 ? -8.564 -5.697 -8.172 1.00 84.94 186 ILE A O 1
ATOM 1577 N N . ALA A 1 187 ? -8.017 -7.842 -8.557 1.00 87.62 187 ALA A N 1
ATOM 1578 C CA . ALA A 1 187 ? -9.342 -8.381 -8.248 1.00 87.62 187 ALA A CA 1
ATOM 1579 C C . ALA A 1 187 ? -9.802 -8.046 -6.814 1.00 87.62 187 ALA A C 1
ATOM 1581 O O . ALA A 1 187 ? -10.982 -7.769 -6.585 1.00 87.62 187 ALA A O 1
ATOM 1582 N N . MET A 1 188 ? -8.881 -7.994 -5.845 1.00 85.88 188 MET A N 1
ATOM 1583 C CA . MET A 1 188 ? -9.183 -7.570 -4.474 1.00 85.88 188 MET A CA 1
ATOM 1584 C C . MET A 1 188 ? -9.726 -6.134 -4.419 1.00 85.88 188 MET A C 1
ATOM 1586 O O . MET A 1 188 ? -10.660 -5.869 -3.660 1.00 85.88 188 MET A O 1
ATOM 1590 N N . GLY A 1 189 ? -9.203 -5.217 -5.241 1.00 83.62 189 GLY A N 1
ATOM 1591 C CA . GLY A 1 189 ? -9.715 -3.844 -5.327 1.00 83.62 189 GLY A CA 1
ATOM 1592 C C . GLY A 1 189 ? -11.178 -3.787 -5.782 1.00 83.62 189 GLY A C 1
ATOM 1593 O O . GLY A 1 189 ? -11.978 -3.018 -5.240 1.00 83.62 189 GLY A O 1
ATOM 1594 N N . TRP A 1 190 ? -11.553 -4.660 -6.718 1.00 85.38 190 TRP A N 1
ATOM 1595 C CA . TRP A 1 190 ? -12.922 -4.784 -7.220 1.00 85.38 190 TRP A CA 1
ATOM 1596 C C . TRP A 1 190 ? -13.846 -5.368 -6.148 1.00 85.38 190 TRP A C 1
ATOM 1598 O O . TRP A 1 190 ? -14.903 -4.803 -5.858 1.00 85.38 190 TRP A O 1
ATOM 1608 N N . LEU A 1 191 ? -13.410 -6.449 -5.491 1.00 88.06 191 LEU A N 1
ATOM 1609 C CA . LEU A 1 191 ? -14.148 -7.078 -4.397 1.00 88.06 191 LEU A CA 1
ATOM 1610 C C . LEU A 1 191 ? -14.398 -6.094 -3.247 1.00 88.06 191 LEU A C 1
ATOM 1612 O O . LEU A 1 191 ? -15.514 -6.005 -2.735 1.00 88.06 191 LEU A O 1
ATOM 1616 N N . TYR A 1 192 ? -13.383 -5.328 -2.849 1.00 85.12 192 TYR A N 1
ATOM 1617 C CA . TYR A 1 192 ? -13.523 -4.363 -1.762 1.00 85.12 192 TYR A CA 1
ATOM 1618 C C . TYR A 1 192 ? -14.464 -3.211 -2.132 1.00 85.12 192 TYR A C 1
ATOM 1620 O O . TYR A 1 192 ? -15.291 -2.807 -1.315 1.00 85.12 192 TYR A O 1
ATOM 1628 N N . SER A 1 193 ? -14.419 -2.739 -3.381 1.00 86.25 193 SER A N 1
ATOM 1629 C CA . SER A 1 193 ? -15.367 -1.736 -3.882 1.00 86.25 193 SER A CA 1
ATOM 1630 C C . SER A 1 193 ? -16.814 -2.239 -3.822 1.00 86.25 193 SER A C 1
ATOM 1632 O O . SER A 1 193 ? -17.702 -1.514 -3.371 1.00 86.25 193 SER A O 1
ATOM 1634 N N . TYR A 1 194 ? -17.051 -3.508 -4.176 1.00 87.50 194 TYR A N 1
ATOM 1635 C CA . TYR A 1 194 ? -18.362 -4.148 -4.027 1.00 87.50 194 TYR A CA 1
ATOM 1636 C C . TYR A 1 194 ? -18.813 -4.227 -2.558 1.00 87.50 194 TYR A C 1
ATOM 1638 O O . TYR A 1 194 ? -19.963 -3.914 -2.239 1.00 87.50 194 TYR A O 1
ATOM 1646 N N . VAL A 1 195 ? -17.911 -4.586 -1.637 1.00 86.88 195 VAL A N 1
ATOM 1647 C CA . VAL A 1 195 ? -18.206 -4.615 -0.193 1.00 86.88 195 VAL A CA 1
ATOM 1648 C C . VAL A 1 195 ? -18.604 -3.227 0.321 1.00 86.88 195 VAL A C 1
ATOM 1650 O O . VAL A 1 195 ? -19.580 -3.107 1.067 1.00 86.88 195 VAL A O 1
ATOM 1653 N N . LEU A 1 196 ? -17.899 -2.172 -0.098 1.00 85.19 196 LEU A N 1
ATOM 1654 C CA . LEU A 1 196 ? -18.235 -0.793 0.268 1.00 85.19 196 LEU A CA 1
ATOM 1655 C C . LEU A 1 196 ? -19.585 -0.351 -0.314 1.00 85.19 196 LEU A C 1
ATOM 1657 O O . LEU A 1 196 ? -20.372 0.270 0.402 1.00 85.19 196 LEU A O 1
ATOM 1661 N N . LEU A 1 197 ? -19.885 -0.710 -1.569 1.00 85.88 197 LEU A N 1
ATOM 1662 C CA . LEU A 1 197 ? -21.184 -0.437 -2.192 1.00 85.88 197 LEU A CA 1
ATOM 1663 C C . LEU A 1 197 ? -22.320 -1.059 -1.374 1.00 85.88 197 LEU A C 1
ATOM 1665 O O . LEU A 1 197 ? -23.263 -0.367 -0.989 1.00 85.88 197 LEU A O 1
ATOM 1669 N N . LYS A 1 198 ? -22.194 -2.350 -1.040 1.00 86.69 198 LYS A N 1
ATOM 1670 C CA . LYS A 1 198 ? -23.192 -3.073 -0.244 1.00 86.69 198 LYS A CA 1
ATOM 1671 C C . LYS A 1 198 ? -23.396 -2.429 1.129 1.00 86.69 198 LYS A C 1
ATOM 1673 O O . LYS A 1 198 ? -24.538 -2.249 1.548 1.00 86.69 198 LYS A O 1
ATOM 1678 N N . LYS A 1 199 ? -22.310 -2.038 1.809 1.00 83.94 199 LYS A N 1
ATOM 1679 C CA . LYS A 1 199 ? -22.370 -1.340 3.104 1.00 83.94 199 LYS A CA 1
ATOM 1680 C C . LYS A 1 199 ? -23.131 -0.012 2.996 1.00 83.94 199 LYS A C 1
ATOM 1682 O O . LYS A 1 199 ? -23.991 0.260 3.830 1.00 83.94 199 LYS A O 1
ATOM 1687 N N . ASN A 1 200 ? -22.857 0.783 1.962 1.00 79.50 200 ASN A N 1
ATOM 1688 C CA . ASN A 1 200 ? -23.529 2.067 1.744 1.00 79.50 200 ASN A CA 1
ATOM 1689 C C . ASN A 1 200 ? -25.021 1.908 1.422 1.00 79.50 200 ASN A C 1
ATOM 1691 O O . ASN A 1 200 ? -25.837 2.670 1.939 1.00 79.50 200 ASN A O 1
ATOM 1695 N N . CYS A 1 201 ? -25.394 0.911 0.614 1.00 78.12 201 CYS A N 1
ATOM 1696 C CA . CYS A 1 201 ? -26.799 0.604 0.334 1.00 78.12 201 CYS A CA 1
ATOM 1697 C C . CYS A 1 201 ? -27.550 0.160 1.599 1.00 78.12 201 CYS A C 1
ATOM 1699 O O . CYS A 1 201 ? -28.652 0.640 1.852 1.00 78.12 201 CYS A O 1
ATOM 1701 N N . MET A 1 202 ? -26.943 -0.700 2.423 1.00 70.94 202 MET A N 1
ATOM 1702 C CA . MET A 1 202 ? -27.555 -1.164 3.676 1.00 70.94 202 MET A CA 1
ATOM 1703 C C . MET A 1 202 ? -27.678 -0.059 4.731 1.00 70.94 202 MET A C 1
ATOM 1705 O O . MET A 1 202 ? -28.679 -0.019 5.441 1.00 70.94 202 MET A O 1
ATOM 1709 N N . SER A 1 203 ? -26.705 0.856 4.824 1.00 72.38 203 SER A N 1
ATOM 1710 C CA . SER A 1 203 ? -26.812 2.022 5.716 1.00 72.38 203 SER A CA 1
ATOM 1711 C C . SER A 1 203 ? -28.031 2.870 5.360 1.00 72.38 203 SER A C 1
ATOM 1713 O O . SER A 1 203 ? -28.840 3.160 6.232 1.00 72.38 203 SER A O 1
ATOM 1715 N N . LYS A 1 204 ? -28.211 3.184 4.068 1.00 61.78 204 LYS A N 1
ATOM 1716 C CA . LYS A 1 204 ? -29.357 3.971 3.595 1.00 61.78 204 LYS A CA 1
ATOM 1717 C C . LYS A 1 204 ? -30.696 3.297 3.896 1.00 61.78 204 LYS A C 1
ATOM 1719 O O . LYS A 1 204 ? -31.621 3.984 4.302 1.00 61.78 204 LYS A O 1
ATOM 1724 N N . TYR A 1 205 ? -30.781 1.974 3.737 1.00 58.44 205 TYR A N 1
ATOM 1725 C CA . TYR A 1 205 ? -31.996 1.213 4.045 1.00 58.44 205 TYR A CA 1
ATOM 1726 C C . TYR A 1 205 ? -32.374 1.293 5.534 1.00 58.44 205 TYR A C 1
ATOM 1728 O O . TYR A 1 205 ? -33.528 1.536 5.879 1.00 58.44 205 TYR A O 1
ATOM 1736 N N . ASN A 1 206 ? -31.395 1.147 6.431 1.00 59.53 206 ASN A N 1
ATOM 1737 C CA . ASN A 1 206 ? -31.639 1.222 7.874 1.00 59.53 206 ASN A CA 1
ATOM 1738 C C . ASN A 1 206 ? -31.990 2.638 8.353 1.00 59.53 206 ASN A C 1
ATOM 1740 O O . ASN A 1 206 ? -32.696 2.775 9.351 1.00 59.53 206 ASN A O 1
ATOM 1744 N N . ASP A 1 207 ? -31.510 3.672 7.659 1.00 57.72 207 ASP A N 1
ATOM 1745 C CA . ASP A 1 207 ? -31.872 5.060 7.948 1.00 57.72 207 ASP A CA 1
ATOM 1746 C C . ASP A 1 207 ? -33.299 5.378 7.464 1.00 57.72 207 ASP A C 1
ATOM 1748 O O . ASP A 1 207 ? -34.021 6.087 8.156 1.00 57.72 207 ASP A O 1
ATOM 1752 N N . THR A 1 208 ? -33.752 4.797 6.342 1.00 57.41 208 THR A N 1
ATOM 1753 C CA . THR A 1 208 ? -35.139 4.957 5.861 1.00 57.41 208 THR A CA 1
ATOM 1754 C C . THR A 1 208 ? -36.175 4.234 6.721 1.00 57.41 208 THR A C 1
ATOM 1756 O O . THR A 1 208 ? -37.266 4.751 6.897 1.00 57.41 208 THR A O 1
ATOM 1759 N N . VAL A 1 209 ? -35.836 3.077 7.302 1.00 54.66 209 VAL A N 1
ATOM 1760 C CA . VAL A 1 209 ? -36.761 2.290 8.150 1.00 54.66 209 VAL A CA 1
ATOM 1761 C C . VAL A 1 209 ? -36.903 2.874 9.566 1.00 54.66 209 VAL A C 1
ATOM 1763 O O . VAL A 1 209 ? -37.818 2.518 10.296 1.00 54.66 209 VAL A O 1
ATOM 1766 N N . LYS A 1 210 ? -36.014 3.786 9.981 1.00 45.12 210 LYS A N 1
ATOM 1767 C CA . LYS A 1 210 ? -36.093 4.479 11.283 1.00 45.12 210 LYS A CA 1
ATOM 1768 C C . LYS A 1 210 ? -36.905 5.780 11.253 1.00 45.12 210 LYS A C 1
ATOM 1770 O O . LYS A 1 210 ? -36.956 6.464 12.273 1.00 45.12 210 LYS A O 1
ATOM 1775 N N . CYS A 1 211 ? -37.473 6.143 10.105 1.00 41.47 211 CYS A N 1
ATOM 1776 C CA . CYS A 1 211 ? -38.269 7.359 9.929 1.00 41.47 211 CYS A CA 1
ATOM 1777 C C . CYS A 1 211 ? -39.788 7.111 9.876 1.00 41.47 211 CYS A C 1
ATOM 1779 O O . CYS A 1 211 ? -40.514 8.056 9.572 1.00 41.47 211 CYS A O 1
ATOM 1781 N N . ASP A 1 212 ? -40.238 5.901 10.220 1.00 36.56 212 ASP A N 1
ATOM 1782 C CA . ASP A 1 212 ? -41.644 5.543 10.462 1.00 36.56 212 ASP A CA 1
ATOM 1783 C C . ASP A 1 212 ? -41.879 5.293 11.964 1.00 36.56 212 ASP A C 1
ATOM 1785 O O . ASP A 1 212 ? -42.996 5.590 12.449 1.00 36.56 212 ASP A O 1
#

Foldseek 3Di:
DVCLLVLLQVVLVVQLVVLVVPDPNQLSLLVSLVVLLVQLQVLLVVCVVVDPVSLSSNLNSLSNNLVNVLVVLVVVPDPDPVSVVSNLQSVLLNVLSVQADSPACNSVLVNLVSVLCVLVSLLSNLVPDPPDDPVSVVSNVVSLVVSLVSLCPSLQPVSVVSLVVRQPDDDDPVSNVSSVSCVVVSVVSVVVSVVSVVVVVVVVVVVVVVVD

Organism: NCBI:txid1070528

pLDDT: mean 89.82, std 10.25, range [36.56, 98.06]

Radius of gyration: 18.34 Å; chains: 1; bounding box: 62×34×46 Å

Secondary structure (DSSP, 8-state):
-TTHHHHHHHHHHHHHHHHHTTS-HHHHHHHHHHHHHHHHHHHHHHHTT--HHHHHHHHHHHHHHHHHHHHHHHHTT---HHHHHHHHHHHHHHHHHHH--TT-SHHHHHHHHHHHHHHHHHHHHHHH-SS--HHHHHHHHHHHHHHHHHIIIIIIIIHHHHHHHHHHS---HHHHHHHHTTHHHHHHHHHHHHHHHHHHHHHHHHHHGGG-

=== Feature glossary ===
Reading guide. The protein is described through the following features:

Foldseek 3Di. A 3Di character summarizes, for each residue, the relative orientation of the Cα frame of its nearest spatial neighbor. Because it encodes fold topology rather than chemistry, 3Di alignments detect remote structural similarity that sequence alignment misses.

Contact-map, Ramachandran, and PAE plots. Plot images: a contact map (which residues are close in 3D, as an N×N binary image), a Ramachandran scatter (backbone torsion angles, revealing secondary-structure composition at a glance), and — for AlphaFold structures — a PAE heatmap (pairwise prediction confidence).

Radius of gyration, Cα contacts, bounding box. Radius of gyration (Rg) is the root-mean-square distance of Cα atoms from their centroid — a single number for overall size and compactness. A globular domain of N residues has Rg ≈ 2.2·N^0.38 Å; an extended or disordered chain has a much larger Rg. The Cα contact count is the number of residue pairs whose Cα atoms are within 8 Å and are more than four positions apart in sequence — a standard proxy for tertiary packing density. The bounding box is the smallest axis-aligned box enclosing all Cα atoms.

Secondary structure (8-state, DSSP). Eight-state secondary structure (DSSP): H is the canonical α-helix, G the tighter 3₁₀-helix, I the wider π-helix; E/B are β-structure, T and S are turns and bends, and '-' is everything else. DSSP derives these from the pattern of main-chain N–H···O=C hydrogen bonds, not from the sequence.

B-factor. B-factor (Debye–Waller factor) reflects atomic displacement in the crystal lattice. It is an experimental observable (units Å²), not a prediction; low values mean the atom is pinned down, high values mean it moves or is heterogeneous across the crystal.

pLDDT. pLDDT is the predicted lDDT-Cα score: AlphaFold's confidence that the local environment of each residue (all inter-atomic distances within 15 Å) is correctly placed. It is a per-residue number between 0 and 100, with higher meaning more reliable.

Nearest PDB structures. Nearest PDB neighbors are the top structural matches found by Foldseek when searching this structure against the entire Protein Data Bank. Each hit reports a TM-score (0 to 1; >0.5 almost always implies the same fold) and an E-v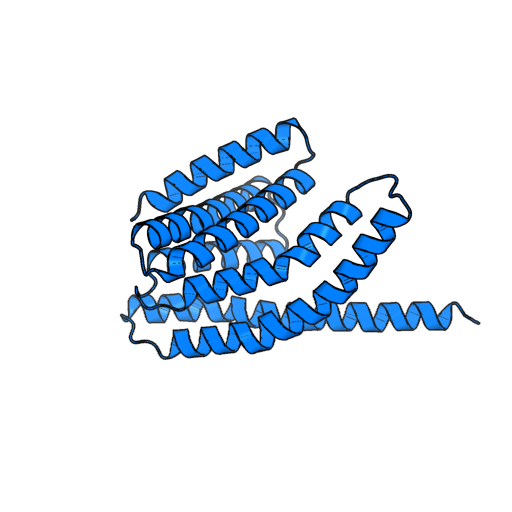alue. These are *structural* homologs — they may share no detectable sequence similarity.

Solvent-accessible surface area. Accessible surface area quantifies burial. A residue with SASA near zero is packed into the hydrophobic core; one with SASA >100 Å² sits on the surface. Computed here via the Shrake–Rupley numerical algorithm with a 1.4 Å probe.

Rendered structure images. Structure images are PyMOL renders from six orthogonal camera directions. Cartoon representation draws helices as coils and strands as arrows; sticks shows the backbone as bonds; surface shows the solvent-excluded envelope. Rainbow coloring maps sequence position to hue (blue→red, N→C); chain coloring assigns a distinct color per polypeptide.

Backbone torsions (φ/ψ). φ (phi) and ψ (psi) are the two rotatable backbone dihedrals per residue: φ is the C(i-1)–N–Cα–C torsion, ψ is the N–Cα–C–N(i+1) torsion, both in degrees on (−180°, 180°]. α-helical residues cluster near (−60°, −45°); β-strand residues near (−120°, +130°). A Ramachandran plot is simply a scatter of (φ, ψ) for every residue.

Predicted aligned error. Predicted Aligned Error (PAE) is an AlphaFold confidence matrix: entry (i, j) is the expected error in the position of residue j, in ångströms, when the prediction is superimposed on the true structure at residue i. Low PAE within a block of residues means that block is internally rigid and well-predicted; high PAE between two blocks means their relative placement is uncertain even if each block individually is confident.

mmCIF coordinates. Structure coordinates are given as an mmCIF _atom_site loop: one row per atom with element, residue name, chain id, sequence number, and x/y/z position in Å. Only the four main-chain atoms per residue are included here; side chains are omitted to keep the record compact.

InterPro / GO / CATH / organism. Database cross-references. InterPro integrates a dozen domain/family signature databases into unified entries with residue-range hits. GO terms attach function/process/location labels with evidence codes. CATH codes position the fold in a four-level structural taxonomy. Organism is the NCBI-taxonomy species name.

Secondary structure (3-state, P-SEA). SS3 is a coarse helix/strand/coil call (letters a/b/c) made by the P-SEA algorithm from inter-Cα distances and dihedrals. It is less detailed than DSSP but needs only Cα positions.

Sequence. Sequence gives the chain of amino acids in standard one-letter code (A=alanine, C=cysteine, …, Y=tyrosine), read N→C. It is the only feature that is directly encoded by the gene; all structural features are derived from the folded form of this sequence.